Protein AF-B1X2T7-F1 (afdb_monomer_lite)

Structure (mmCIF, N/CA/C/O backbone):
data_AF-B1X2T7-F1
#
_entry.id   AF-B1X2T7-F1
#
loop_
_atom_site.group_PDB
_atom_site.id
_atom_site.type_symbol
_atom_site.label_atom_id
_atom_site.label_alt_id
_atom_site.label_comp_id
_atom_site.label_asym_id
_atom_site.label_entity_id
_atom_site.label_seq_id
_atom_site.pdbx_PDB_ins_code
_atom_site.Cartn_x
_atom_site.Cartn_y
_atom_site.Cartn_z
_atom_site.occupancy
_atom_site.B_iso_or_equiv
_atom_site.auth_seq_id
_atom_site.auth_comp_id
_atom_site.auth_asym_id
_atom_site.auth_atom_id
_atom_site.pdbx_PDB_model_num
ATOM 1 N N . MET A 1 1 ? -20.436 16.678 2.592 1.00 48.88 1 MET A N 1
ATOM 2 C CA . MET A 1 1 ? -20.368 15.432 3.387 1.00 48.88 1 MET A CA 1
ATOM 3 C C . MET A 1 1 ? -19.334 15.651 4.477 1.00 48.88 1 MET A C 1
ATOM 5 O O . MET A 1 1 ? -18.184 15.898 4.129 1.00 48.88 1 MET A O 1
ATOM 9 N N . VAL A 1 2 ? -19.734 15.671 5.752 1.00 52.00 2 VAL A N 1
ATOM 10 C CA . VAL A 1 2 ? -18.787 15.847 6.861 1.00 52.00 2 VAL A CA 1
ATOM 11 C C . VAL A 1 2 ? -18.043 14.525 7.061 1.00 52.00 2 VAL A C 1
ATOM 13 O O . VAL A 1 2 ? -18.593 13.434 6.873 1.00 52.00 2 VAL A O 1
ATOM 16 N N . LEU A 1 3 ? -16.745 14.603 7.349 1.00 58.47 3 LEU A N 1
ATOM 17 C CA . LEU A 1 3 ? -15.940 13.419 7.624 1.00 58.47 3 LEU A CA 1
ATOM 18 C C . LEU A 1 3 ? -16.538 12.709 8.859 1.00 58.47 3 LEU A C 1
ATOM 20 O O . LEU A 1 3 ? -16.751 13.338 9.886 1.00 58.47 3 LEU A O 1
ATOM 24 N N . GLY A 1 4 ? -16.840 11.411 8.756 1.00 64.88 4 GLY A N 1
ATOM 25 C CA . GLY A 1 4 ? -17.398 10.618 9.868 1.00 64.88 4 GLY A CA 1
ATOM 26 C C . GLY A 1 4 ? -18.891 10.275 9.796 1.00 64.88 4 GLY A C 1
ATOM 27 O O . GLY A 1 4 ? -19.326 9.432 10.578 1.00 64.88 4 GLY A O 1
ATOM 28 N N . ASP A 1 5 ? -19.653 10.823 8.843 1.00 81.06 5 ASP A N 1
ATOM 29 C CA . ASP A 1 5 ? -21.108 10.580 8.761 1.00 81.06 5 ASP A CA 1
ATOM 30 C C . ASP A 1 5 ? -21.488 9.205 8.188 1.00 81.06 5 ASP A C 1
ATOM 32 O O . ASP A 1 5 ? -22.524 8.634 8.540 1.00 81.06 5 ASP A O 1
ATOM 36 N N . LEU A 1 6 ? -20.636 8.626 7.343 1.00 86.94 6 LEU A N 1
ATOM 37 C CA . LEU A 1 6 ? -20.896 7.338 6.703 1.00 86.94 6 LEU A CA 1
ATOM 38 C C . LEU A 1 6 ? -20.824 6.187 7.714 1.00 86.94 6 LEU A C 1
ATOM 40 O O . LEU A 1 6 ? -19.939 6.126 8.567 1.00 86.94 6 LEU A O 1
ATOM 44 N N . SER A 1 7 ? -21.731 5.220 7.569 1.00 92.50 7 SER A N 1
ATOM 45 C CA . SER A 1 7 ? -21.559 3.915 8.220 1.00 92.50 7 SER A CA 1
ATOM 46 C C . SER A 1 7 ? -20.252 3.260 7.769 1.00 92.50 7 SER A C 1
ATOM 48 O O . SER A 1 7 ? -19.764 3.524 6.665 1.00 92.50 7 SER A O 1
ATOM 50 N N . LEU A 1 8 ? -19.698 2.359 8.581 1.00 93.44 8 LEU A N 1
ATOM 51 C CA . LEU A 1 8 ? -18.449 1.669 8.233 1.00 93.44 8 LEU A CA 1
ATOM 52 C C . LEU A 1 8 ? -18.596 0.835 6.950 1.00 93.44 8 LEU A C 1
ATOM 54 O O . LEU A 1 8 ? -17.660 0.724 6.160 1.00 93.44 8 LEU A O 1
ATOM 58 N N . MET A 1 9 ? -19.795 0.301 6.701 1.00 93.56 9 MET A N 1
ATOM 59 C CA . MET A 1 9 ? -20.135 -0.374 5.448 1.00 93.56 9 MET A CA 1
ATOM 60 C C . MET A 1 9 ? -20.010 0.568 4.241 1.00 93.56 9 MET A C 1
ATOM 62 O O . MET A 1 9 ? -19.330 0.224 3.275 1.00 93.56 9 MET A O 1
ATOM 66 N N . LEU A 1 10 ? -20.641 1.747 4.296 1.00 92.12 10 LEU A N 1
ATOM 67 C CA . LEU A 1 10 ? -20.600 2.733 3.208 1.00 92.12 10 LEU A CA 1
ATOM 68 C C . LEU A 1 10 ? -19.190 3.298 3.011 1.00 92.12 10 LEU A C 1
ATOM 70 O O . LEU A 1 10 ? -18.749 3.475 1.879 1.00 92.12 10 LEU A O 1
ATOM 74 N N . PHE A 1 11 ? -18.457 3.530 4.104 1.00 92.75 11 PHE A N 1
ATOM 75 C CA . PHE A 1 11 ? -17.055 3.931 4.043 1.00 92.75 11 PHE A CA 1
ATOM 76 C C . PHE A 1 11 ? -16.226 2.927 3.234 1.00 92.75 11 PHE A C 1
ATOM 78 O O . PHE A 1 11 ? -15.538 3.333 2.303 1.00 92.75 11 PHE A O 1
ATOM 85 N N . ASN A 1 12 ? -16.339 1.625 3.521 1.00 90.25 12 ASN A N 1
ATOM 86 C CA . ASN A 1 12 ? -15.609 0.596 2.774 1.00 90.25 12 ASN A CA 1
ATOM 87 C C . ASN A 1 12 ? -16.021 0.554 1.293 1.00 90.25 12 ASN A C 1
ATOM 89 O O . ASN A 1 12 ? -15.156 0.465 0.425 1.00 90.25 12 ASN A O 1
ATOM 93 N N . GLN A 1 13 ? -17.322 0.685 1.000 1.00 90.06 13 GLN A N 1
ATOM 94 C CA . GLN A 1 13 ? -17.838 0.718 -0.376 1.00 90.06 13 GLN A CA 1
ATOM 95 C C . GLN A 1 13 ? -17.303 1.896 -1.197 1.00 90.06 13 GLN A C 1
ATOM 97 O O . GLN A 1 13 ? -17.208 1.789 -2.413 1.00 90.06 13 GLN A O 1
ATOM 102 N N . ILE A 1 14 ? -16.947 3.008 -0.551 1.00 90.00 14 ILE A N 1
ATOM 103 C 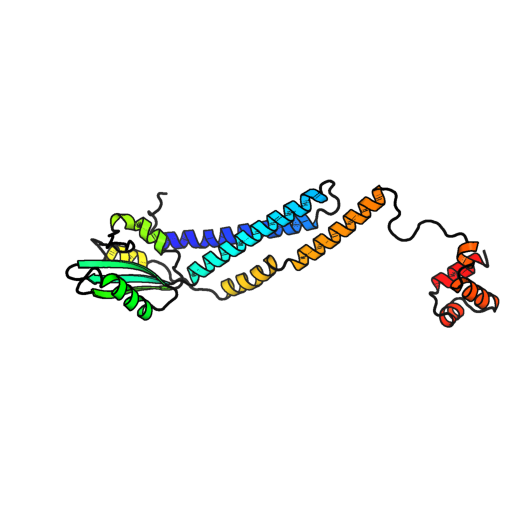CA . ILE A 1 14 ? -16.414 4.199 -1.223 1.00 90.00 14 ILE A CA 1
ATOM 104 C C . ILE A 1 14 ? -14.884 4.183 -1.259 1.00 90.00 14 ILE A C 1
ATOM 106 O O . ILE A 1 14 ? -14.279 4.556 -2.263 1.00 90.00 14 ILE A O 1
ATOM 110 N N . GLN A 1 15 ? -14.238 3.790 -0.162 1.00 88.69 15 GLN A N 1
ATOM 111 C CA . GLN A 1 15 ? -12.795 3.930 -0.007 1.00 88.69 15 GLN A CA 1
ATOM 112 C C . GLN A 1 15 ? -12.020 2.923 -0.862 1.00 88.69 15 GLN A C 1
ATOM 114 O O . GLN A 1 15 ? -11.042 3.311 -1.498 1.00 88.69 15 GLN A O 1
ATOM 119 N N . GLU A 1 16 ? -12.456 1.662 -0.925 1.00 84.12 16 GLU A N 1
ATOM 120 C CA . GLU A 1 16 ? -11.757 0.640 -1.712 1.00 84.12 16 GLU A CA 1
ATOM 121 C C . GLU A 1 16 ? -11.711 0.971 -3.214 1.00 84.12 16 GLU A C 1
ATOM 123 O O . GLU A 1 16 ? -10.603 1.008 -3.760 1.00 84.12 16 GLU A O 1
ATOM 128 N N . PRO A 1 17 ? -12.837 1.292 -3.891 1.00 86.88 17 PRO A N 1
ATOM 129 C CA . PRO A 1 17 ? -12.796 1.665 -5.304 1.00 86.88 17 PRO A CA 1
ATOM 130 C C . PRO A 1 17 ? -11.907 2.875 -5.571 1.00 86.88 17 PRO A C 1
ATOM 132 O O . PRO A 1 17 ? -11.178 2.879 -6.556 1.00 86.88 17 PRO A O 1
ATOM 135 N N . ARG A 1 18 ? -11.899 3.867 -4.671 1.00 88.75 18 ARG A N 1
ATOM 136 C CA . ARG A 1 18 ? -11.043 5.056 -4.800 1.00 88.75 18 ARG A CA 1
ATOM 137 C C . ARG A 1 18 ? -9.557 4.728 -4.710 1.00 88.75 18 ARG A C 1
ATOM 139 O O . ARG A 1 18 ? -8.767 5.318 -5.441 1.00 88.75 18 ARG A O 1
ATOM 146 N N . ILE A 1 19 ? -9.164 3.798 -3.836 1.00 84.69 19 ILE A N 1
ATOM 147 C CA . ILE A 1 19 ? -7.771 3.334 -3.767 1.00 84.69 19 ILE A CA 1
ATOM 148 C C . ILE A 1 19 ? -7.382 2.667 -5.091 1.00 84.69 19 ILE A C 1
ATOM 150 O O . ILE A 1 19 ? -6.344 2.999 -5.662 1.00 84.69 19 ILE A O 1
ATOM 154 N N . ILE A 1 20 ? -8.235 1.777 -5.607 1.00 82.81 20 ILE A N 1
ATOM 155 C CA . ILE A 1 20 ? -7.993 1.058 -6.868 1.00 82.81 20 ILE A CA 1
ATOM 156 C C . ILE A 1 20 ? -7.946 2.026 -8.058 1.00 82.81 20 ILE A C 1
ATOM 158 O O . ILE A 1 20 ? -7.083 1.913 -8.926 1.00 82.81 20 ILE A O 1
ATOM 162 N N . GLU A 1 21 ? -8.855 2.994 -8.110 1.00 87.88 21 GLU A N 1
ATOM 163 C CA . GLU A 1 21 ? -8.894 4.019 -9.151 1.00 87.88 21 GLU A CA 1
ATOM 164 C C . GLU A 1 21 ? -7.634 4.887 -9.126 1.00 87.88 21 GLU A C 1
ATOM 166 O O . GLU A 1 21 ? -7.010 5.103 -10.168 1.00 87.88 21 GLU A O 1
ATOM 171 N N . LYS A 1 22 ? -7.203 5.319 -7.935 1.00 88.00 22 LYS A N 1
ATOM 172 C CA . LYS A 1 22 ? -5.963 6.081 -7.778 1.00 88.00 22 LYS A CA 1
ATOM 173 C C . LYS A 1 22 ? -4.753 5.280 -8.252 1.00 88.00 22 LYS A C 1
ATOM 175 O O . LYS A 1 22 ? -3.902 5.831 -8.945 1.00 88.00 22 LYS A O 1
ATOM 180 N N . PHE A 1 23 ? -4.710 3.990 -7.934 1.00 85.00 23 PHE A N 1
ATOM 181 C CA . PHE A 1 23 ? -3.660 3.085 -8.388 1.00 85.00 23 PHE A CA 1
ATOM 182 C C . PHE A 1 23 ? -3.595 3.004 -9.920 1.00 85.00 23 PHE A C 1
ATOM 184 O O . PHE A 1 23 ? -2.545 3.254 -10.510 1.00 85.00 23 PHE A O 1
ATOM 191 N N . ARG A 1 24 ? -4.742 2.770 -10.572 1.00 85.31 24 ARG A N 1
ATOM 192 C CA . ARG A 1 24 ? -4.862 2.742 -12.042 1.00 85.31 24 ARG A CA 1
ATOM 193 C C . ARG A 1 24 ? -4.494 4.077 -12.688 1.00 85.31 24 ARG A C 1
ATOM 195 O O . ARG A 1 24 ? -3.940 4.103 -13.781 1.00 85.31 24 ARG A O 1
ATOM 202 N N . SER A 1 25 ? -4.811 5.193 -12.034 1.00 90.62 25 SER A N 1
ATOM 203 C CA . SER A 1 25 ? -4.449 6.529 -12.513 1.00 90.62 25 SER A CA 1
ATOM 204 C C . SER A 1 25 ? -2.932 6.742 -12.521 1.00 90.62 25 SER A C 1
ATOM 206 O O . SER A 1 25 ? -2.405 7.259 -13.505 1.00 90.62 25 SER A O 1
ATOM 208 N N . ILE A 1 26 ? -2.227 6.321 -11.464 1.00 89.38 26 ILE A N 1
ATOM 209 C CA . ILE A 1 26 ? -0.760 6.407 -11.405 1.00 89.38 26 ILE A CA 1
ATOM 210 C C . ILE A 1 26 ? -0.142 5.504 -12.475 1.00 89.38 26 ILE A C 1
ATOM 212 O O . ILE A 1 26 ? 0.726 5.947 -13.220 1.00 89.38 26 ILE A O 1
ATOM 216 N N . GLU A 1 27 ? -0.635 4.271 -12.592 1.00 87.44 27 GLU A N 1
ATOM 217 C CA . GLU A 1 27 ? -0.209 3.318 -13.617 1.00 87.44 27 GLU A CA 1
ATOM 218 C C . GLU A 1 27 ? -0.329 3.894 -15.035 1.00 87.44 27 GLU A C 1
ATOM 220 O O . GLU A 1 27 ? 0.661 3.918 -15.766 1.00 87.44 27 GLU A O 1
ATOM 225 N N . ARG A 1 28 ? -1.509 4.400 -15.419 1.00 89.00 28 ARG A N 1
ATOM 226 C CA . ARG A 1 28 ? -1.709 5.018 -16.742 1.00 89.00 28 ARG A CA 1
ATOM 227 C C . ARG A 1 28 ? -0.745 6.173 -16.964 1.00 89.00 28 ARG A C 1
ATOM 229 O O . ARG A 1 28 ? -0.068 6.205 -17.979 1.00 89.00 28 ARG A O 1
ATOM 236 N N . SER A 1 29 ? -0.586 7.044 -15.968 1.00 90.56 29 SER A N 1
ATOM 237 C CA . SER A 1 29 ? 0.346 8.167 -16.064 1.00 90.56 29 SER A CA 1
ATOM 238 C C . SER A 1 29 ? 1.801 7.737 -16.288 1.00 90.56 29 SER A C 1
ATOM 240 O O . SER A 1 29 ? 2.555 8.510 -16.877 1.00 90.56 29 SER A O 1
ATOM 242 N N . ILE A 1 30 ? 2.224 6.566 -15.801 1.00 88.75 30 ILE A N 1
ATOM 243 C CA . ILE A 1 30 ? 3.566 6.028 -16.070 1.00 88.75 30 ILE A CA 1
ATOM 244 C C . ILE A 1 30 ? 3.655 5.558 -17.523 1.00 88.75 30 ILE A C 1
ATOM 246 O O . ILE A 1 30 ? 4.623 5.879 -18.209 1.00 88.75 30 ILE A O 1
ATOM 250 N N . LEU A 1 31 ? 2.652 4.809 -17.986 1.00 85.81 31 LEU A N 1
ATOM 251 C CA . LEU A 1 31 ? 2.611 4.250 -19.339 1.00 85.81 31 LEU A CA 1
ATOM 252 C C . LEU A 1 31 ? 2.548 5.348 -20.399 1.00 85.81 31 LEU A C 1
ATOM 254 O O . LEU A 1 31 ? 3.402 5.374 -21.277 1.00 85.81 31 LEU A O 1
ATOM 258 N N . ASP A 1 32 ? 1.651 6.320 -20.234 1.00 87.19 32 ASP A N 1
ATOM 259 C CA . ASP A 1 32 ? 1.498 7.453 -21.151 1.00 87.19 32 ASP A CA 1
ATOM 260 C C . ASP A 1 32 ? 2.820 8.226 -21.310 1.00 87.19 32 ASP A C 1
ATOM 262 O O . ASP A 1 32 ? 3.173 8.675 -22.400 1.00 87.19 32 ASP A O 1
ATOM 266 N N . LYS A 1 33 ? 3.605 8.351 -20.228 1.00 85.94 33 LYS A N 1
ATOM 267 C CA . LYS A 1 33 ? 4.929 8.991 -20.270 1.00 85.94 33 LYS A CA 1
ATOM 268 C C . LYS A 1 33 ? 5.997 8.121 -20.926 1.00 85.94 33 LYS A C 1
ATOM 270 O O . LYS A 1 33 ? 6.846 8.656 -21.639 1.00 85.94 33 LYS A O 1
ATOM 275 N N . LYS A 1 34 ? 5.979 6.803 -20.698 1.00 83.88 34 LYS A N 1
ATOM 276 C CA . LYS A 1 34 ? 6.871 5.862 -21.397 1.00 83.88 34 LYS A CA 1
ATOM 277 C C . LYS A 1 34 ? 6.611 5.913 -22.909 1.00 83.88 34 LYS A C 1
ATOM 279 O O . LYS A 1 34 ? 7.564 6.034 -23.679 1.00 83.88 34 LYS A O 1
ATOM 284 N N . ASP A 1 35 ? 5.343 5.924 -23.309 1.00 82.38 35 ASP A N 1
ATOM 285 C CA . ASP A 1 35 ? 4.922 6.033 -24.708 1.00 82.38 35 ASP A CA 1
ATOM 286 C C . ASP A 1 35 ? 5.298 7.395 -25.300 1.00 82.38 35 ASP A C 1
ATOM 288 O O . ASP A 1 35 ? 5.862 7.463 -26.393 1.00 82.38 35 ASP A O 1
ATOM 292 N N . PHE A 1 36 ? 5.101 8.484 -24.548 1.00 82.31 36 PHE A N 1
ATOM 293 C CA . PHE A 1 36 ? 5.569 9.811 -24.946 1.00 82.31 36 PHE A CA 1
ATOM 294 C C . PHE A 1 36 ? 7.071 9.805 -25.257 1.00 82.31 36 PHE A C 1
ATOM 296 O O . PHE A 1 36 ? 7.455 10.207 -26.354 1.00 82.31 36 PHE A O 1
ATOM 303 N N . ILE A 1 37 ? 7.922 9.293 -24.358 1.00 79.56 37 ILE A N 1
ATOM 304 C CA . ILE A 1 37 ? 9.376 9.210 -24.585 1.00 79.56 37 ILE A CA 1
ATOM 305 C C . ILE A 1 37 ? 9.696 8.430 -25.864 1.00 79.56 37 ILE A C 1
ATOM 307 O O . ILE A 1 37 ? 10.517 8.888 -26.658 1.00 79.56 37 ILE A O 1
ATOM 311 N N . ALA A 1 38 ? 9.031 7.295 -26.096 1.00 75.56 38 ALA A N 1
ATOM 312 C CA . ALA A 1 38 ? 9.275 6.458 -27.270 1.00 75.56 38 ALA A CA 1
ATOM 313 C C . ALA A 1 38 ? 9.040 7.191 -28.604 1.00 75.56 38 ALA A C 1
ATOM 315 O O . ALA A 1 38 ? 9.676 6.865 -29.607 1.00 75.56 38 ALA A O 1
ATOM 316 N N . THR A 1 39 ? 8.182 8.215 -28.615 1.00 76.69 39 THR A N 1
ATOM 317 C CA . THR A 1 39 ? 7.867 9.003 -29.818 1.00 76.69 39 THR A CA 1
ATOM 318 C C . THR A 1 39 ? 8.797 10.203 -30.060 1.00 76.69 39 THR A C 1
ATOM 320 O O . THR A 1 39 ? 8.816 10.743 -31.166 1.00 76.69 39 THR A O 1
ATOM 323 N N . GLN A 1 40 ? 9.631 10.612 -29.093 1.00 70.50 40 GLN A N 1
ATOM 324 C CA . GLN A 1 40 ? 10.393 11.880 -29.126 1.00 70.50 40 GLN A CA 1
ATOM 325 C C . GLN A 1 40 ? 11.725 11.825 -29.901 1.00 70.50 40 GLN A C 1
ATOM 327 O O . GLN A 1 40 ? 12.734 12.391 -29.488 1.00 70.50 40 GLN A O 1
ATOM 332 N N . SER A 1 41 ? 11.753 11.164 -31.057 1.00 58.06 41 SER A N 1
ATOM 333 C CA . SER A 1 41 ? 13.008 10.841 -31.755 1.00 58.06 41 SER A CA 1
ATOM 334 C C . SER A 1 41 ? 13.700 11.981 -32.522 1.00 58.06 41 SER A C 1
ATOM 336 O O . SER A 1 41 ? 14.755 11.733 -33.093 1.00 58.06 41 SER A O 1
ATOM 338 N N . THR A 1 42 ? 13.137 13.195 -32.545 1.00 58.16 42 THR A N 1
ATOM 339 C CA . THR A 1 42 ? 13.591 14.309 -33.413 1.00 58.16 42 THR A CA 1
ATOM 340 C C . THR A 1 42 ? 13.382 15.707 -32.807 1.00 58.16 42 THR A C 1
ATOM 342 O O . THR A 1 42 ? 13.397 16.709 -33.519 1.00 58.16 42 THR A O 1
ATOM 345 N N . ASN A 1 43 ? 13.137 15.814 -31.499 1.00 65.19 43 ASN A N 1
ATOM 346 C CA . ASN A 1 43 ? 12.783 17.096 -30.887 1.00 65.19 43 ASN A CA 1
ATOM 347 C C . ASN A 1 43 ? 14.026 17.959 -30.597 1.00 65.19 43 ASN A C 1
ATOM 349 O O . ASN A 1 43 ? 14.996 17.482 -30.015 1.00 65.19 43 ASN A O 1
ATOM 353 N N . GLN A 1 44 ? 13.984 19.249 -30.933 1.00 65.19 44 GLN A N 1
ATOM 354 C CA . GLN A 1 44 ? 15.047 20.218 -30.634 1.00 65.19 44 GLN A CA 1
ATOM 355 C C . GLN A 1 44 ? 15.317 20.359 -29.121 1.00 65.19 44 GLN A C 1
ATOM 357 O O . GLN A 1 44 ? 16.416 20.727 -28.717 1.00 65.19 44 GLN A O 1
ATOM 362 N N . PHE A 1 45 ? 14.347 19.992 -28.276 1.00 68.38 45 PHE A N 1
ATOM 363 C CA . PHE A 1 45 ? 14.477 19.977 -26.816 1.00 68.38 45 PHE A CA 1
ATOM 364 C C . PHE A 1 45 ? 14.917 18.619 -26.240 1.00 68.38 45 PHE A C 1
ATOM 366 O O . PHE A 1 45 ? 14.814 18.418 -25.032 1.00 68.38 45 PHE A O 1
ATOM 373 N N . PHE A 1 46 ? 15.393 17.678 -27.065 1.00 73.88 46 PHE A N 1
ATOM 374 C CA . PHE A 1 46 ? 15.722 16.302 -26.659 1.00 73.88 46 PHE A CA 1
ATOM 375 C C . PHE A 1 46 ? 16.607 16.221 -25.404 1.00 73.88 46 PHE A C 1
ATOM 377 O O . PHE A 1 46 ? 16.283 15.492 -24.463 1.00 73.88 46 PHE A O 1
ATOM 384 N N . GLU A 1 47 ? 17.680 17.019 -25.355 1.00 74.94 47 GLU A N 1
ATOM 385 C CA . GLU A 1 47 ? 18.654 17.020 -24.254 1.00 74.94 47 GLU A CA 1
ATOM 386 C C . GLU A 1 47 ? 18.045 17.463 -22.905 1.00 74.94 47 GLU A C 1
ATOM 388 O O . GLU A 1 47 ? 18.534 17.056 -21.855 1.00 74.94 47 GLU A O 1
ATOM 393 N N . GLN A 1 48 ? 16.946 18.227 -22.911 1.00 78.56 48 GLN A N 1
ATOM 394 C CA . GLN A 1 48 ? 16.250 18.690 -21.699 1.00 78.56 48 GLN A CA 1
ATOM 395 C C . GLN A 1 48 ? 14.983 17.873 -21.401 1.00 78.56 48 GLN A C 1
ATOM 397 O O . GLN A 1 48 ? 14.672 17.582 -20.245 1.00 78.56 48 GLN A O 1
ATOM 402 N N . ALA A 1 49 ? 14.251 17.475 -22.443 1.00 79.12 49 ALA A N 1
ATOM 403 C CA . ALA A 1 49 ? 12.972 16.788 -22.331 1.00 79.12 49 ALA A CA 1
ATOM 404 C C . ALA A 1 49 ? 13.126 15.346 -21.828 1.00 79.12 49 ALA A C 1
ATOM 406 O O . ALA A 1 49 ? 12.329 14.902 -21.002 1.00 79.12 49 ALA A O 1
ATOM 407 N N . ILE A 1 50 ? 14.157 14.623 -22.280 1.00 81.12 50 ILE A N 1
ATOM 408 C CA . ILE A 1 50 ? 14.355 13.213 -21.921 1.00 81.12 50 ILE A CA 1
ATOM 409 C C . ILE A 1 50 ? 14.765 13.033 -20.449 1.00 81.12 50 ILE A C 1
ATOM 411 O O . ILE A 1 50 ? 14.120 12.230 -19.767 1.00 81.12 50 ILE A O 1
ATOM 415 N N . PRO A 1 51 ? 15.759 13.767 -19.899 1.00 83.88 51 PRO A N 1
ATOM 416 C CA . PRO A 1 51 ? 16.091 13.664 -18.477 1.00 83.88 51 PRO A CA 1
ATOM 417 C C . PRO A 1 51 ? 14.917 14.038 -17.570 1.00 83.88 51 PRO A C 1
ATOM 419 O O . PRO A 1 51 ? 14.634 13.319 -16.613 1.00 83.88 51 PRO A O 1
ATOM 422 N N . LYS A 1 52 ? 14.186 15.107 -17.914 1.00 85.81 52 LYS A N 1
ATOM 423 C CA . LYS A 1 52 ? 12.997 15.536 -17.172 1.00 85.81 52 LYS A CA 1
ATOM 424 C C . LYS A 1 52 ? 11.906 14.463 -17.186 1.00 85.81 52 LYS A C 1
ATOM 426 O O . LYS A 1 52 ? 11.416 14.077 -16.130 1.00 85.81 52 LYS A O 1
ATOM 431 N N . ALA A 1 53 ? 11.567 13.926 -18.357 1.00 83.94 53 ALA A N 1
ATOM 432 C CA . ALA A 1 53 ? 10.565 12.870 -18.470 1.00 83.94 53 ALA A CA 1
ATOM 433 C C . ALA A 1 53 ? 10.982 11.597 -17.709 1.00 83.94 53 ALA A C 1
ATOM 435 O O . ALA A 1 53 ? 10.150 10.964 -17.061 1.00 83.94 53 ALA A O 1
ATOM 436 N N . LYS A 1 54 ? 12.276 11.247 -17.723 1.00 83.44 54 LYS A N 1
ATOM 437 C CA . LYS A 1 54 ? 12.821 10.128 -16.939 1.00 83.44 54 LYS A CA 1
ATOM 438 C C . LYS A 1 54 ? 12.658 10.353 -15.436 1.00 83.44 54 LYS A C 1
ATOM 440 O O . LYS A 1 54 ? 12.193 9.444 -14.749 1.00 83.44 54 LYS A O 1
ATOM 445 N N . GLN A 1 55 ? 13.014 11.535 -14.936 1.00 88.69 55 GLN A N 1
ATOM 446 C CA . GLN A 1 55 ? 12.831 11.886 -13.527 1.00 88.69 55 GLN A CA 1
ATOM 447 C C . GLN A 1 55 ? 11.354 11.783 -13.130 1.00 88.69 55 GLN A C 1
ATOM 449 O O . GLN A 1 55 ? 11.014 11.113 -12.159 1.00 88.69 55 GLN A O 1
ATOM 454 N N . GLU A 1 56 ? 10.460 12.362 -13.928 1.00 89.62 56 GLU A N 1
ATOM 455 C CA . GLU A 1 56 ? 9.027 12.318 -13.654 1.00 89.62 56 GLU A CA 1
ATOM 456 C C . GLU A 1 56 ? 8.468 10.881 -13.655 1.00 89.62 56 GLU A C 1
ATOM 458 O O . GLU A 1 56 ? 7.578 10.562 -12.867 1.00 89.62 56 GLU A O 1
ATOM 463 N N . ILE A 1 57 ? 8.971 9.996 -14.524 1.00 87.88 57 ILE A N 1
ATOM 464 C CA . ILE A 1 57 ? 8.616 8.567 -14.504 1.00 87.88 57 ILE A CA 1
ATOM 465 C C . ILE A 1 57 ? 9.097 7.911 -13.206 1.00 87.88 57 ILE A C 1
ATOM 467 O O . ILE A 1 57 ? 8.342 7.152 -12.602 1.00 87.88 57 ILE A O 1
ATOM 471 N N . GLN A 1 58 ? 10.319 8.202 -12.751 1.00 88.12 58 GLN A N 1
ATOM 472 C CA . GLN A 1 58 ? 10.857 7.653 -11.500 1.00 88.12 58 GLN A CA 1
ATOM 473 C C . GLN A 1 58 ? 10.047 8.101 -10.277 1.00 88.12 58 GLN A C 1
ATOM 475 O O . GLN A 1 58 ? 9.715 7.276 -9.423 1.00 88.12 58 GLN A O 1
ATOM 480 N N . GLU A 1 59 ? 9.665 9.376 -10.217 1.00 90.88 59 GLU A N 1
ATOM 481 C CA . GLU A 1 59 ? 8.780 9.909 -9.175 1.00 90.88 59 GLU A CA 1
ATOM 482 C C . GLU A 1 59 ? 7.431 9.176 -9.173 1.00 90.88 59 GLU A C 1
ATOM 484 O O . GLU A 1 59 ? 6.968 8.718 -8.130 1.00 90.88 59 GLU A O 1
ATOM 489 N N . LYS A 1 60 ? 6.829 8.959 -10.350 1.00 90.31 60 LYS A N 1
ATOM 490 C CA . LYS A 1 60 ? 5.561 8.219 -10.464 1.00 90.31 60 LYS A CA 1
ATOM 491 C C . LYS A 1 60 ? 5.683 6.743 -10.096 1.00 90.31 60 LYS A C 1
ATOM 493 O O . LYS A 1 60 ? 4.764 6.200 -9.487 1.00 90.31 60 LYS A O 1
ATOM 498 N N . ILE A 1 61 ? 6.797 6.095 -10.430 1.00 88.31 61 ILE A N 1
ATOM 499 C CA . ILE A 1 61 ? 7.086 4.725 -9.984 1.00 88.31 61 ILE A CA 1
ATOM 500 C C . ILE A 1 61 ? 7.199 4.680 -8.456 1.00 88.31 61 ILE A C 1
ATOM 502 O O . ILE A 1 61 ? 6.664 3.766 -7.831 1.00 88.31 61 ILE A O 1
ATOM 506 N N . THR A 1 62 ? 7.828 5.685 -7.849 1.00 89.50 62 THR A N 1
ATOM 507 C CA . THR A 1 62 ? 7.947 5.789 -6.389 1.00 89.50 62 THR A CA 1
ATOM 508 C C . THR A 1 62 ? 6.572 5.958 -5.746 1.00 89.50 62 THR A C 1
ATOM 510 O O . THR A 1 62 ? 6.223 5.204 -4.838 1.00 89.50 62 THR A O 1
ATOM 513 N N . ASP A 1 63 ? 5.744 6.870 -6.269 1.00 90.06 63 ASP A N 1
ATOM 514 C CA . ASP A 1 63 ? 4.348 7.038 -5.846 1.00 90.06 63 ASP A CA 1
ATOM 515 C C . ASP A 1 63 ? 3.584 5.706 -5.934 1.00 90.06 63 ASP A C 1
ATOM 517 O O . ASP A 1 63 ? 2.904 5.307 -4.987 1.00 90.06 63 ASP A O 1
ATOM 521 N N . TYR A 1 64 ? 3.719 4.992 -7.055 1.00 88.31 64 TYR A N 1
ATOM 522 C CA . TYR A 1 64 ? 3.081 3.696 -7.279 1.00 88.31 64 TYR A CA 1
ATOM 523 C C . TYR A 1 64 ? 3.492 2.665 -6.220 1.00 88.31 64 TYR A C 1
ATOM 525 O O . TYR A 1 64 ? 2.630 2.017 -5.623 1.00 88.31 64 TYR A O 1
ATOM 533 N N . GLN A 1 65 ? 4.792 2.546 -5.938 1.00 87.06 65 GLN A N 1
ATOM 534 C CA . GLN A 1 65 ? 5.322 1.627 -4.928 1.00 87.06 65 GLN A CA 1
ATOM 535 C C . GLN A 1 65 ? 4.821 1.973 -3.524 1.00 87.06 65 GLN A C 1
ATOM 537 O O . GLN A 1 65 ? 4.375 1.086 -2.795 1.00 87.06 65 GLN A O 1
ATOM 542 N N . LEU A 1 66 ? 4.836 3.255 -3.151 1.00 89.31 66 LEU A N 1
ATOM 543 C CA . LEU A 1 66 ? 4.334 3.711 -1.854 1.00 89.31 66 LEU A CA 1
ATOM 544 C C . LEU A 1 66 ? 2.844 3.390 -1.687 1.00 89.31 66 LEU A C 1
ATOM 546 O O . LEU A 1 66 ? 2.438 2.859 -0.650 1.00 89.31 66 LEU A O 1
ATOM 550 N N . TYR A 1 67 ? 2.032 3.648 -2.716 1.00 88.31 67 TYR A N 1
ATOM 551 C CA . TYR A 1 67 ? 0.609 3.301 -2.707 1.00 88.31 67 TYR A CA 1
ATOM 552 C C . TYR A 1 67 ? 0.386 1.790 -2.606 1.00 88.31 67 TYR A C 1
ATOM 554 O O . TYR A 1 67 ? -0.463 1.353 -1.825 1.00 88.31 67 TYR A O 1
ATOM 562 N N . LEU A 1 68 ? 1.158 0.991 -3.347 1.00 85.06 68 LEU A N 1
ATOM 563 C CA . LEU A 1 68 ? 1.073 -0.467 -3.306 1.00 85.06 68 LEU A CA 1
ATOM 564 C C . LEU A 1 68 ? 1.402 -1.012 -1.916 1.00 85.06 68 LEU A C 1
ATOM 566 O O . LEU A 1 68 ? 0.654 -1.826 -1.378 1.00 85.06 68 LEU A O 1
ATOM 570 N N . LEU A 1 69 ? 2.494 -0.539 -1.311 1.00 86.38 69 LEU A N 1
ATOM 571 C CA . LEU A 1 69 ? 2.908 -0.931 0.036 1.00 86.38 69 LEU A CA 1
ATOM 572 C C . LEU A 1 69 ? 1.862 -0.539 1.077 1.00 86.38 69 LEU A C 1
ATOM 574 O O . LEU A 1 69 ? 1.524 -1.341 1.948 1.00 86.38 69 LEU A O 1
ATOM 578 N N . GLN A 1 70 ? 1.299 0.665 0.969 1.00 87.44 70 GLN A N 1
ATOM 579 C CA . GLN A 1 70 ? 0.246 1.113 1.871 1.00 87.44 70 GLN A CA 1
ATOM 580 C C . GLN A 1 70 ? -1.026 0.266 1.725 1.00 87.44 70 GLN A C 1
ATOM 582 O O . GLN A 1 70 ? -1.661 -0.068 2.728 1.00 87.44 70 GLN A O 1
ATOM 587 N N . TYR A 1 71 ? -1.393 -0.122 0.501 1.00 86.69 71 TYR A N 1
ATOM 588 C CA . TYR A 1 71 ? -2.541 -0.993 0.267 1.00 86.69 71 TYR A CA 1
ATOM 589 C C . TYR A 1 71 ? -2.294 -2.416 0.778 1.00 86.69 71 TYR A C 1
ATOM 591 O O . TYR A 1 71 ? -3.117 -2.945 1.525 1.00 86.69 71 TYR A O 1
ATOM 599 N N . ARG A 1 72 ? -1.121 -2.997 0.495 1.00 86.88 72 ARG A N 1
ATOM 600 C CA . ARG A 1 72 ? -0.686 -4.283 1.063 1.00 86.88 72 ARG A CA 1
ATOM 601 C C . ARG A 1 72 ? -0.729 -4.256 2.586 1.00 86.88 72 ARG A C 1
ATOM 603 O O . ARG A 1 72 ? -1.247 -5.185 3.188 1.00 86.88 72 ARG A O 1
ATOM 610 N N . ARG A 1 73 ? -0.280 -3.164 3.213 1.00 89.50 73 ARG A N 1
ATOM 611 C CA . ARG A 1 73 ? -0.366 -2.975 4.666 1.00 89.50 73 ARG A CA 1
ATOM 612 C C . ARG A 1 73 ? -1.810 -2.953 5.166 1.00 89.50 73 ARG A C 1
ATOM 614 O O . ARG A 1 73 ? -2.085 -3.502 6.227 1.00 89.50 73 ARG A O 1
ATOM 621 N N . ILE A 1 74 ? -2.736 -2.311 4.455 1.00 89.81 74 ILE A N 1
ATOM 622 C CA . ILE A 1 74 ? -4.163 -2.335 4.817 1.00 89.81 74 ILE A CA 1
ATOM 623 C C . ILE A 1 74 ? -4.688 -3.771 4.800 1.00 89.81 74 ILE A C 1
ATOM 625 O O . ILE A 1 74 ? -5.359 -4.182 5.748 1.00 89.81 74 ILE A O 1
ATOM 629 N N . LEU A 1 75 ? -4.366 -4.518 3.742 1.00 89.44 75 LEU A N 1
ATOM 630 C CA . LEU A 1 75 ? -4.831 -5.887 3.556 1.00 89.44 75 LEU A CA 1
ATOM 631 C C . LEU A 1 75 ? -4.150 -6.862 4.520 1.00 89.44 75 LEU A C 1
ATOM 633 O O . LEU A 1 75 ? -4.811 -7.739 5.050 1.00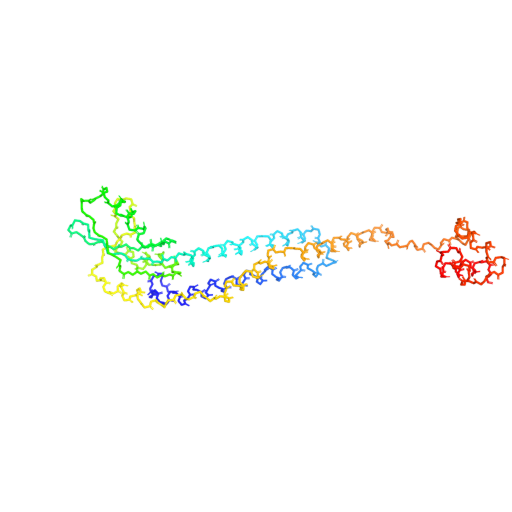 89.44 75 LEU A O 1
ATOM 637 N N . SER A 1 76 ? -2.873 -6.690 4.849 1.00 90.94 76 SER A N 1
ATOM 638 C CA . SER A 1 76 ? -2.172 -7.565 5.797 1.00 90.94 76 SER A CA 1
ATOM 639 C C . SER A 1 76 ? -2.638 -7.385 7.247 1.00 90.94 76 SER A C 1
ATOM 641 O O . SER A 1 76 ? -2.268 -8.169 8.115 1.00 90.94 76 SER A O 1
ATOM 643 N N . ASN A 1 77 ? -3.394 -6.323 7.537 1.00 94.06 77 ASN A N 1
ATOM 644 C CA . ASN A 1 77 ? -3.876 -6.009 8.873 1.00 94.06 77 ASN A CA 1
ATOM 645 C C . ASN A 1 77 ? -5.348 -6.396 9.052 1.00 94.06 77 ASN A C 1
ATOM 647 O O . ASN A 1 77 ? -6.231 -6.006 8.284 1.00 94.06 77 ASN A O 1
ATOM 651 N N . SER A 1 78 ? -5.617 -7.074 10.159 1.00 95.06 78 SER A N 1
ATOM 652 C CA . SER A 1 78 ? -6.955 -7.391 10.640 1.00 95.06 78 SER A CA 1
ATOM 653 C C . SER A 1 78 ? -7.393 -6.368 11.679 1.00 95.06 78 SER A C 1
ATOM 655 O O . SER A 1 78 ? -6.628 -6.005 12.574 1.00 95.06 78 SER A O 1
ATOM 657 N N . LEU A 1 79 ? -8.634 -5.898 11.571 1.00 96.81 79 LEU A N 1
ATOM 658 C CA . LEU A 1 79 ? -9.260 -5.052 12.583 1.00 96.81 79 LEU A CA 1
ATOM 659 C C . LEU A 1 79 ? -9.772 -5.938 13.719 1.00 96.81 79 LEU A C 1
ATOM 661 O O . LEU A 1 79 ? -10.414 -6.953 13.464 1.00 96.81 79 LEU A O 1
ATOM 665 N N . TYR A 1 80 ? -9.565 -5.533 14.964 1.00 97.25 80 TYR A N 1
ATOM 666 C CA . TYR A 1 80 ? -10.168 -6.178 16.124 1.00 97.25 80 TYR A CA 1
ATOM 667 C C . TYR A 1 80 ? -10.918 -5.165 16.976 1.00 97.25 80 TYR A C 1
ATOM 669 O O . TYR A 1 80 ? -10.548 -3.990 17.051 1.00 97.25 80 TYR A O 1
ATOM 677 N N . PHE A 1 81 ? -11.946 -5.653 17.662 1.00 97.62 81 PHE A N 1
ATOM 678 C CA . PHE A 1 81 ? -12.704 -4.887 18.637 1.00 97.62 81 PHE A CA 1
ATOM 679 C C . PHE A 1 81 ? -12.850 -5.689 19.928 1.00 97.62 81 PHE A C 1
ATOM 681 O O . PHE A 1 81 ? -13.248 -6.856 19.901 1.00 97.62 81 PHE A O 1
ATOM 688 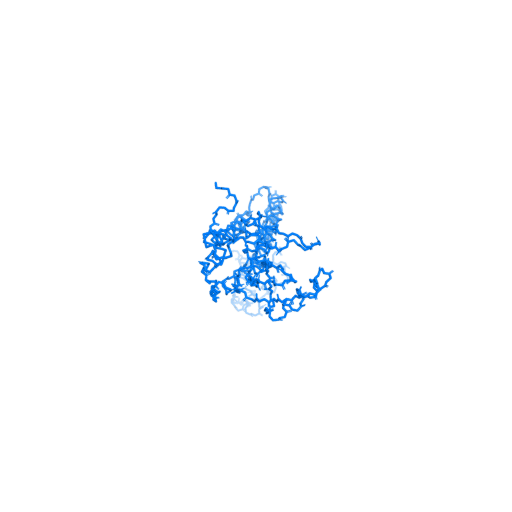N N . LEU A 1 82 ? -12.495 -5.066 21.049 1.00 97.88 82 LEU A N 1
ATOM 689 C CA . LEU A 1 82 ? -12.429 -5.697 22.365 1.00 97.88 82 LEU A CA 1
ATOM 690 C C . LEU A 1 82 ? -13.349 -4.991 23.350 1.00 97.88 82 LEU A C 1
ATOM 692 O O . LEU A 1 82 ? -13.451 -3.764 23.328 1.00 97.88 82 LEU A O 1
ATOM 696 N N . GLU A 1 83 ? -13.922 -5.776 24.251 1.00 98.06 83 GLU A N 1
ATOM 697 C CA . GLU A 1 83 ? -14.452 -5.330 25.535 1.00 98.06 83 GLU A CA 1
ATOM 698 C C . GLU A 1 83 ? -13.371 -5.540 26.592 1.00 98.06 83 GLU A C 1
ATOM 700 O O . GLU A 1 83 ? -12.695 -6.572 26.611 1.00 98.06 83 GLU A O 1
ATOM 705 N N . ILE A 1 84 ? -13.192 -4.552 27.454 1.00 97.88 84 ILE A N 1
ATOM 706 C CA . ILE A 1 84 ? -12.183 -4.538 28.501 1.00 97.88 84 ILE A CA 1
ATOM 707 C C . ILE A 1 84 ? -12.902 -4.164 29.786 1.00 97.88 84 ILE A C 1
ATOM 709 O O . ILE A 1 84 ? -13.356 -3.034 29.932 1.00 97.88 84 ILE A O 1
ATOM 713 N N . LYS A 1 85 ? -13.008 -5.120 30.701 1.00 97.44 85 LYS A N 1
ATOM 714 C CA . LYS A 1 85 ? -13.475 -4.878 32.063 1.00 97.44 85 LYS A CA 1
ATOM 715 C C . LYS A 1 85 ? -12.244 -4.625 32.912 1.00 97.44 85 LYS A C 1
ATOM 717 O O . LYS A 1 85 ? -11.412 -5.526 33.038 1.00 97.44 85 LYS A O 1
ATOM 722 N N . ALA A 1 86 ? -12.095 -3.402 33.391 1.00 95.38 86 ALA A N 1
ATOM 723 C CA . ALA A 1 86 ? -10.972 -3.001 34.215 1.00 95.38 86 ALA A CA 1
ATOM 724 C C . ALA A 1 86 ? -11.518 -2.406 35.509 1.00 95.38 86 ALA A C 1
ATOM 726 O O . ALA A 1 86 ? -12.212 -1.390 35.468 1.00 95.38 86 ALA A O 1
ATOM 727 N N . ASP A 1 87 ? -11.249 -3.083 36.622 1.00 93.25 87 ASP A N 1
ATOM 728 C CA . ASP A 1 87 ? -11.877 -2.819 37.917 1.00 93.25 87 ASP A CA 1
ATOM 729 C C . ASP A 1 87 ? -13.416 -2.800 37.790 1.00 93.25 87 ASP A C 1
ATOM 731 O O . ASP A 1 87 ? -13.999 -3.785 37.329 1.00 93.25 87 ASP A O 1
ATOM 735 N N . GLU A 1 88 ? -14.086 -1.701 38.144 1.00 92.31 88 GLU A N 1
ATOM 736 C CA . GLU A 1 88 ? -15.552 -1.563 38.040 1.00 92.31 88 GLU A CA 1
ATOM 737 C C . GLU A 1 88 ? -16.023 -0.955 36.705 1.00 92.31 88 GLU A C 1
ATOM 739 O O . GLU A 1 88 ? -17.213 -0.730 36.484 1.00 92.31 88 GLU A O 1
ATOM 744 N N . GLU A 1 89 ? -15.096 -0.698 35.783 1.00 95.38 89 GLU A N 1
ATOM 745 C CA . GLU A 1 89 ? -15.340 0.069 34.567 1.00 95.38 89 GLU A CA 1
ATOM 746 C C . GLU A 1 89 ? -15.257 -0.791 33.301 1.00 95.38 89 GLU A C 1
ATOM 748 O O . GLU A 1 89 ? -14.490 -1.754 33.196 1.00 95.38 89 GLU A O 1
ATOM 753 N N . ILE A 1 90 ? -16.044 -0.412 32.288 1.00 96.81 90 ILE A N 1
ATOM 754 C CA . ILE A 1 90 ? -16.064 -1.084 30.985 1.00 96.81 90 ILE A CA 1
ATOM 755 C C . ILE A 1 90 ? -15.543 -0.135 29.911 1.00 96.81 90 ILE A C 1
ATOM 757 O O . ILE A 1 90 ? -16.139 0.895 29.592 1.00 96.81 90 ILE A O 1
ATOM 761 N N . TYR A 1 91 ? -14.453 -0.549 29.281 1.00 97.69 91 TYR A N 1
ATOM 762 C CA . TYR A 1 91 ? -13.839 0.118 28.147 1.00 97.69 91 TYR A CA 1
ATOM 763 C C . TYR A 1 91 ? -13.945 -0.745 26.900 1.00 97.69 91 TYR A C 1
ATOM 765 O O . TYR A 1 91 ? -14.040 -1.969 26.947 1.00 97.69 91 TYR A O 1
ATOM 773 N N . HIS A 1 92 ? -13.855 -0.094 25.751 1.00 98.25 92 HIS A N 1
ATOM 774 C CA . HIS A 1 92 ? -13.774 -0.763 24.465 1.00 98.25 92 HIS A CA 1
ATOM 775 C C . HIS A 1 92 ? -12.529 -0.315 23.726 1.00 98.25 92 HIS A C 1
ATOM 777 O O . HIS A 1 92 ? -12.161 0.858 23.771 1.00 98.25 92 HIS A O 1
ATOM 783 N N . LYS A 1 93 ? -11.884 -1.238 23.017 1.00 97.19 93 LYS A N 1
ATOM 784 C CA . LYS A 1 93 ? -10.681 -0.941 22.237 1.00 97.19 93 LYS A CA 1
ATOM 785 C C . LYS A 1 93 ? -10.865 -1.386 20.801 1.00 97.19 93 LYS A C 1
ATOM 787 O O . LYS A 1 93 ? -11.180 -2.544 20.543 1.00 97.19 93 LYS A O 1
ATOM 792 N N . ILE A 1 94 ? -10.601 -0.465 19.882 1.00 96.38 94 ILE A N 1
ATOM 793 C CA . ILE A 1 94 ? -10.431 -0.761 18.461 1.00 96.38 94 ILE A CA 1
ATOM 794 C C . ILE A 1 94 ? -8.936 -0.750 18.137 1.00 96.38 94 ILE A C 1
ATOM 796 O O . ILE A 1 94 ? -8.182 0.085 18.649 1.00 96.38 94 ILE A O 1
ATOM 800 N N . GLY A 1 95 ? -8.497 -1.667 17.287 1.00 95.56 95 GLY A N 1
ATOM 801 C CA . GLY A 1 95 ? -7.133 -1.653 16.787 1.00 95.56 95 GLY A CA 1
ATOM 802 C C . GLY A 1 95 ? -6.945 -2.549 15.580 1.00 95.56 95 GLY A C 1
ATOM 803 O O . GLY A 1 95 ? -7.853 -3.273 15.179 1.00 95.56 95 GLY A O 1
ATOM 804 N N . VAL A 1 96 ? -5.747 -2.486 15.009 1.00 96.00 96 VAL A N 1
ATOM 805 C CA . VAL A 1 96 ? -5.320 -3.362 13.916 1.00 96.00 96 VAL A CA 1
ATOM 806 C C . VAL A 1 96 ? -4.130 -4.207 14.341 1.00 96.00 96 VAL A C 1
ATOM 808 O O . VAL A 1 96 ? -3.360 -3.813 15.223 1.00 96.00 96 VAL A O 1
ATOM 811 N N . THR A 1 97 ? -4.009 -5.387 13.748 1.00 95.56 97 THR A N 1
ATOM 812 C CA . THR A 1 97 ? -2.936 -6.343 14.022 1.00 95.56 97 THR A CA 1
ATOM 813 C C . THR A 1 97 ? -2.660 -7.189 12.784 1.00 95.56 97 THR A C 1
ATOM 815 O O . THR A 1 97 ? -3.585 -7.533 12.053 1.00 95.56 97 THR A O 1
ATOM 818 N N . THR A 1 98 ? -1.399 -7.552 12.569 1.00 94.19 98 THR A N 1
ATOM 819 C CA . THR A 1 98 ? -1.000 -8.620 11.635 1.00 94.19 98 THR A CA 1
ATOM 820 C C . THR A 1 98 ? -0.939 -9.991 12.315 1.00 94.19 98 THR A C 1
ATOM 822 O O . THR A 1 98 ? -0.785 -11.002 11.646 1.00 94.19 98 THR A O 1
ATOM 825 N N 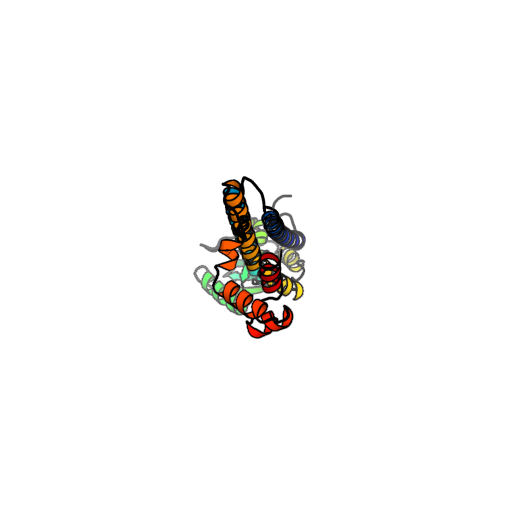. ARG A 1 99 ? -1.020 -10.016 13.649 1.00 91.69 99 ARG A N 1
ATOM 826 C CA . ARG A 1 99 ? -0.930 -11.207 14.505 1.00 91.69 99 ARG A CA 1
ATOM 827 C C . ARG A 1 99 ? -2.305 -11.643 14.979 1.00 91.69 99 ARG A C 1
ATOM 829 O O . ARG A 1 99 ? -3.205 -10.804 15.068 1.00 91.69 99 ARG A O 1
ATOM 836 N N . ASP A 1 100 ? -2.419 -12.893 15.402 1.00 89.69 100 ASP A N 1
ATOM 837 C CA . ASP A 1 100 ? -3.649 -13.417 15.986 1.00 89.69 100 ASP A CA 1
ATOM 838 C C . ASP A 1 100 ? -4.050 -12.693 17.272 1.00 89.69 100 ASP A C 1
ATOM 840 O O . ASP A 1 100 ? -3.226 -12.161 18.028 1.00 89.69 100 ASP A O 1
ATOM 844 N N . LEU A 1 101 ? -5.359 -12.676 17.530 1.00 91.94 101 LEU A N 1
ATOM 845 C CA . LEU A 1 101 ? -5.924 -11.963 18.670 1.00 91.94 101 LEU A CA 1
ATOM 846 C C . LEU A 1 101 ? -5.404 -12.516 20.005 1.00 91.94 101 LEU A C 1
ATOM 848 O O . LEU A 1 101 ? -5.156 -11.743 20.932 1.00 91.94 101 LEU A O 1
ATOM 852 N N . GLU A 1 102 ? -5.172 -13.826 20.075 1.00 91.50 102 GLU A N 1
ATOM 853 C CA . GLU A 1 102 ? -4.629 -14.518 21.248 1.00 91.50 102 GLU A CA 1
ATOM 854 C C . GLU A 1 102 ? -3.233 -14.020 21.631 1.00 91.50 102 GLU A C 1
ATOM 856 O O . GLU A 1 102 ? -2.934 -13.884 22.813 1.00 91.50 102 GLU A O 1
ATOM 861 N N . GLN A 1 103 ? -2.405 -13.650 20.651 1.00 92.50 103 GLN A N 1
ATOM 862 C CA . GLN A 1 103 ? -1.082 -13.072 20.899 1.00 92.50 103 GLN A CA 1
ATOM 863 C C . GLN A 1 103 ? -1.170 -11.590 21.279 1.00 92.50 103 GLN A C 1
ATOM 865 O O . GLN A 1 103 ? -0.351 -11.074 22.043 1.00 92.50 103 GLN A O 1
ATOM 870 N N . ARG A 1 104 ? -2.175 -10.876 20.758 1.00 94.19 104 ARG A N 1
ATOM 871 C CA . ARG A 1 104 ? -2.332 -9.435 20.982 1.00 94.19 104 ARG A CA 1
ATOM 872 C C . ARG A 1 104 ? -2.953 -9.100 22.341 1.00 94.19 104 ARG A C 1
ATOM 874 O O . ARG A 1 104 ? -2.617 -8.067 22.918 1.00 94.19 104 ARG A O 1
ATOM 881 N N . ILE A 1 105 ? -3.845 -9.942 22.861 1.00 95.19 105 ILE A N 1
ATOM 882 C CA . ILE A 1 105 ? -4.526 -9.721 24.148 1.00 95.19 105 ILE A CA 1
ATOM 883 C C . ILE A 1 105 ? -3.542 -9.613 25.336 1.00 95.19 105 ILE A C 1
ATOM 885 O O . ILE A 1 105 ? -3.677 -8.654 26.100 1.00 95.19 105 ILE A O 1
ATOM 889 N N . PRO A 1 106 ? -2.543 -10.504 25.510 1.00 94.88 106 PRO A N 1
ATOM 890 C CA . PRO A 1 106 ? -1.566 -10.411 26.598 1.00 94.88 106 PRO A CA 1
ATOM 891 C C . PRO A 1 106 ? -0.763 -9.107 26.604 1.00 94.88 106 PRO A C 1
ATOM 893 O O . PRO A 1 106 ? -0.478 -8.563 27.665 1.00 94.88 106 PRO A O 1
ATOM 896 N N . GLU A 1 107 ? -0.419 -8.568 25.432 1.00 94.19 107 GLU A N 1
ATOM 897 C CA . GLU A 1 107 ? 0.244 -7.260 25.326 1.00 94.19 107 GLU A CA 1
ATOM 898 C C . GLU A 1 107 ? -0.646 -6.138 25.842 1.00 94.19 107 GLU A C 1
ATOM 900 O O . GLU A 1 107 ? -0.216 -5.339 26.663 1.00 94.19 107 GLU A O 1
ATOM 905 N N . ILE A 1 108 ? -1.913 -6.128 25.425 1.00 94.69 108 ILE A N 1
ATOM 906 C CA . ILE A 1 108 ? -2.871 -5.115 25.874 1.00 94.69 108 ILE A CA 1
ATOM 907 C C . ILE A 1 108 ? -3.105 -5.227 27.386 1.00 94.69 108 ILE A C 1
ATOM 909 O O . ILE A 1 108 ? -3.233 -4.202 28.050 1.00 94.69 108 ILE A O 1
ATOM 913 N N . LYS A 1 109 ? -3.142 -6.446 27.943 1.00 95.62 109 LYS A N 1
ATOM 914 C CA . LYS A 1 109 ? -3.219 -6.651 29.397 1.00 95.62 109 LYS A CA 1
ATOM 915 C C . LYS A 1 109 ? -2.004 -6.060 30.114 1.00 95.62 109 LYS A C 1
ATOM 917 O O . LYS A 1 109 ? -2.194 -5.339 31.086 1.00 95.62 109 LYS A O 1
ATOM 922 N N . ARG A 1 110 ? -0.784 -6.312 29.620 1.00 94.44 110 ARG A N 1
ATOM 923 C CA . ARG A 1 110 ? 0.450 -5.731 30.181 1.00 94.44 110 ARG A CA 1
ATOM 924 C C . ARG A 1 110 ? 0.429 -4.204 30.147 1.00 94.44 110 ARG A C 1
ATOM 926 O O . ARG A 1 110 ? 0.729 -3.582 31.158 1.00 94.44 110 ARG A O 1
ATOM 933 N N . ASP A 1 111 ? -0.003 -3.614 29.034 1.00 93.94 111 ASP A N 1
ATOM 934 C CA . ASP A 1 111 ? -0.118 -2.156 28.899 1.00 93.94 111 ASP A CA 1
ATOM 935 C C . ASP A 1 111 ? -1.112 -1.548 29.905 1.00 93.94 111 ASP A C 1
ATOM 937 O O . ASP A 1 111 ? -0.934 -0.411 30.338 1.00 93.94 111 ASP A O 1
ATOM 941 N N . LEU A 1 112 ? -2.175 -2.280 30.260 1.00 95.31 112 LEU A N 1
ATOM 942 C CA . LEU A 1 112 ? -3.224 -1.819 31.177 1.00 95.31 112 LEU A CA 1
ATOM 943 C C . LEU A 1 112 ? -2.917 -2.079 32.653 1.00 95.31 112 LEU A C 1
ATOM 945 O O . LEU A 1 112 ? -3.443 -1.362 33.498 1.00 95.31 112 LEU A O 1
ATOM 949 N N . ALA A 1 113 ? -2.061 -3.052 32.962 1.00 93.56 113 ALA A N 1
ATOM 950 C CA . ALA A 1 113 ? -1.723 -3.431 34.335 1.00 93.56 113 ALA A CA 1
ATOM 951 C C . ALA A 1 113 ? -1.066 -2.297 35.144 1.00 93.56 113 ALA A C 1
ATOM 953 O O . ALA A 1 113 ? -1.099 -2.315 36.366 1.00 93.56 113 ALA A O 1
ATOM 954 N N . GLN A 1 114 ? -0.494 -1.291 34.475 1.00 94.50 114 GLN A N 1
ATOM 955 C CA . GLN A 1 114 ? 0.047 -0.098 35.139 1.00 94.50 114 GLN A CA 1
ATOM 956 C C . GLN A 1 114 ? -1.034 0.899 35.603 1.00 94.50 114 GLN A C 1
ATOM 958 O O . GLN A 1 114 ? -0.724 1.826 36.344 1.00 94.50 114 GLN A O 1
ATOM 963 N N . TYR A 1 115 ? -2.276 0.756 35.127 1.00 95.00 115 TYR A N 1
ATOM 964 C CA . TYR A 1 115 ? -3.371 1.700 35.380 1.00 95.00 115 TYR A CA 1
ATOM 965 C C . TYR A 1 115 ? -4.514 1.105 36.205 1.00 95.00 115 TYR A C 1
ATOM 967 O O . TYR A 1 115 ? -5.273 1.864 36.797 1.00 95.00 115 TYR A O 1
ATOM 975 N N . PHE A 1 116 ? -4.652 -0.221 36.221 1.00 95.69 116 PHE A N 1
ATOM 976 C CA . PHE A 1 116 ? -5.776 -0.922 36.842 1.00 95.69 116 PHE A CA 1
ATOM 977 C C . PHE A 1 116 ? -5.285 -2.141 37.612 1.00 95.69 116 PHE A C 1
ATOM 979 O O . PHE A 1 116 ? -4.331 -2.800 37.192 1.00 95.69 116 PHE A O 1
ATOM 986 N N . SER A 1 117 ? -5.964 -2.470 38.709 1.00 94.25 117 SER A N 1
ATOM 987 C CA . SER A 1 117 ? -5.612 -3.627 39.541 1.00 94.25 117 SER A CA 1
ATOM 988 C C . SER A 1 117 ? -6.087 -4.942 38.925 1.00 94.25 117 SER A C 1
ATOM 990 O O . SER A 1 117 ? -5.410 -5.964 39.027 1.00 94.25 117 SER A O 1
ATOM 992 N N . SER A 1 118 ? -7.236 -4.922 38.252 1.00 95.12 118 SER A N 1
ATOM 993 C CA . SER A 1 118 ? -7.829 -6.086 37.601 1.00 95.12 118 SER A CA 1
ATOM 994 C C . SER A 1 118 ? -8.195 -5.772 36.152 1.00 95.12 118 SER A C 1
ATOM 996 O O . SER A 1 118 ? -8.766 -4.728 35.853 1.00 95.12 118 SER A O 1
ATOM 998 N N . VAL A 1 119 ? -7.854 -6.672 35.221 1.00 96.94 119 VAL A N 1
ATOM 999 C CA . VAL A 1 119 ? -8.143 -6.490 33.789 1.00 96.94 119 VAL A CA 1
ATOM 1000 C C . VAL A 1 119 ? -8.584 -7.805 33.148 1.00 96.94 119 VAL A C 1
ATOM 1002 O O . VAL A 1 119 ? -7.810 -8.757 33.015 1.00 96.94 119 VAL A O 1
ATOM 1005 N N . SER A 1 120 ? -9.819 -7.828 32.651 1.00 96.31 120 SER A N 1
ATOM 1006 C CA . SER A 1 120 ? -10.364 -8.894 31.811 1.00 96.31 120 SER A CA 1
ATOM 1007 C C . SER A 1 120 ? -10.670 -8.367 30.413 1.00 96.31 120 SER A C 1
ATOM 1009 O O . SER A 1 120 ? -11.225 -7.284 30.248 1.00 96.31 120 SER A O 1
ATOM 1011 N N . ILE A 1 121 ? -10.287 -9.125 29.385 1.00 97.50 121 ILE A N 1
ATOM 1012 C CA . ILE A 1 121 ? -10.430 -8.723 27.982 1.00 97.50 121 ILE A CA 1
ATOM 1013 C C . ILE A 1 121 ? -11.204 -9.801 27.239 1.00 97.50 121 ILE A C 1
ATOM 1015 O O . ILE A 1 121 ? -10.830 -10.973 27.281 1.00 97.50 121 ILE A O 1
ATOM 1019 N N . LYS A 1 122 ? -12.241 -9.386 26.512 1.00 96.62 122 LYS A N 1
ATOM 1020 C CA . LYS A 1 122 ? -13.063 -10.244 25.663 1.00 96.62 122 LYS A CA 1
ATOM 1021 C C . LYS A 1 122 ? -13.045 -9.738 24.224 1.00 96.62 122 LYS A C 1
ATOM 1023 O O . LYS A 1 122 ? -13.284 -8.560 23.960 1.00 96.62 122 LYS A O 1
ATOM 1028 N N . GLY A 1 123 ? -12.803 -10.642 23.277 1.00 96.50 123 GLY A N 1
ATOM 1029 C CA . GLY A 1 123 ? -12.960 -10.354 21.852 1.00 96.50 123 GLY A CA 1
ATOM 1030 C C . GLY A 1 123 ? -14.432 -10.183 21.484 1.00 96.50 123 GLY A C 1
ATOM 1031 O O . GLY A 1 123 ? -15.230 -11.092 21.698 1.00 96.50 123 GLY A O 1
ATOM 1032 N N . LEU A 1 124 ? -14.800 -9.026 20.930 1.00 96.81 124 LEU A N 1
ATOM 1033 C CA . LEU A 1 124 ? -16.153 -8.770 20.420 1.00 96.81 124 LEU A CA 1
ATOM 1034 C C . LEU A 1 124 ? -16.261 -8.954 18.902 1.00 96.81 124 LEU A C 1
ATOM 1036 O O . LEU A 1 124 ? -17.359 -9.177 18.386 1.00 96.81 124 LEU A O 1
ATOM 1040 N N . GLY A 1 125 ? -15.141 -8.845 18.188 1.00 95.44 125 GLY A N 1
ATOM 1041 C CA . GLY A 1 125 ? -15.079 -9.128 16.762 1.00 95.44 125 GLY A CA 1
ATOM 1042 C C . GLY A 1 125 ? -13.679 -8.990 16.178 1.00 95.44 125 GLY A C 1
ATOM 1043 O O . GLY A 1 125 ? -12.807 -8.323 16.741 1.00 95.44 125 GLY A O 1
ATOM 1044 N N . PHE A 1 126 ? -13.500 -9.638 15.031 1.00 95.69 126 PHE A N 1
ATOM 1045 C CA . PHE A 1 126 ? -12.267 -9.679 14.260 1.00 95.69 126 PHE A CA 1
ATOM 1046 C C . PHE A 1 126 ? -12.625 -9.654 12.772 1.00 95.69 126 PHE A C 1
ATOM 1048 O O . PHE A 1 126 ? -13.456 -10.441 12.322 1.00 95.69 126 PHE A O 1
ATOM 1055 N N . TRP A 1 127 ? -12.034 -8.731 12.017 1.00 95.88 127 TRP A N 1
ATOM 1056 C CA . TRP A 1 127 ? -12.312 -8.529 10.597 1.00 95.88 127 TRP A CA 1
ATOM 1057 C C . TRP A 1 127 ? -10.996 -8.531 9.812 1.00 95.88 127 TRP A C 1
ATOM 1059 O O . TRP A 1 127 ? -10.284 -7.519 9.816 1.00 95.88 127 TRP A O 1
ATOM 1069 N N . PRO A 1 128 ? -10.666 -9.645 9.138 1.00 93.62 128 PRO A N 1
ATOM 1070 C CA . PRO A 1 128 ? -9.491 -9.737 8.282 1.00 93.62 128 PRO A CA 1
ATOM 1071 C C . PRO A 1 128 ? -9.480 -8.682 7.175 1.00 93.62 128 PRO A C 1
ATOM 1073 O O . PRO A 1 128 ? -10.531 -8.316 6.643 1.00 93.62 128 PRO A O 1
ATOM 1076 N N . HIS A 1 129 ? -8.285 -8.196 6.836 1.00 92.75 129 HIS A N 1
ATOM 1077 C CA . HIS A 1 129 ? -8.046 -7.256 5.733 1.00 92.75 129 HIS A CA 1
ATOM 1078 C C . HIS A 1 129 ? -8.843 -5.938 5.839 1.00 92.75 129 HIS A C 1
ATOM 1080 O O . HIS A 1 129 ? -9.237 -5.334 4.838 1.00 92.75 129 HIS A O 1
ATOM 1086 N N . ARG A 1 130 ? -9.107 -5.485 7.074 1.00 93.94 130 ARG A N 1
ATOM 1087 C CA . ARG A 1 130 ? -9.831 -4.239 7.400 1.00 93.94 130 ARG A CA 1
ATOM 1088 C C . ARG A 1 130 ? -8.952 -3.201 8.103 1.00 93.94 130 ARG A C 1
ATOM 1090 O O . ARG A 1 130 ? -9.452 -2.364 8.858 1.00 93.94 130 ARG A O 1
ATOM 1097 N N . GLY A 1 131 ? -7.644 -3.206 7.833 1.00 92.62 131 GLY A N 1
ATOM 1098 C CA . GLY A 1 131 ? -6.692 -2.257 8.419 1.00 92.62 131 GLY A CA 1
ATOM 1099 C C . GLY A 1 131 ? -7.012 -0.776 8.156 1.00 92.62 131 GLY A C 1
ATOM 1100 O O . GLY A 1 131 ? -6.637 0.098 8.933 1.00 92.62 131 GLY A O 1
ATOM 1101 N N . ASN A 1 132 ? -7.760 -0.484 7.092 1.00 92.31 132 ASN A N 1
ATOM 1102 C CA . ASN A 1 132 ? -8.220 0.850 6.706 1.00 92.31 132 ASN A CA 1
ATOM 1103 C C . ASN A 1 132 ? -9.258 1.463 7.666 1.00 92.31 132 ASN A C 1
ATOM 1105 O O . ASN A 1 132 ? -9.439 2.681 7.673 1.00 92.31 132 ASN A O 1
ATOM 1109 N N . VAL A 1 133 ? -9.958 0.642 8.454 1.00 95.06 133 VAL A N 1
ATOM 1110 C CA . VAL A 1 133 ? -11.140 1.075 9.213 1.00 95.06 133 VAL A CA 1
ATOM 1111 C C . VAL A 1 133 ? -10.780 1.808 10.507 1.00 95.06 133 VAL A C 1
ATOM 1113 O O . VAL A 1 133 ? -11.514 2.709 10.908 1.00 95.06 133 VAL A O 1
ATOM 1116 N N . GLU A 1 134 ? -9.659 1.476 11.158 1.00 94.81 134 GLU A N 1
ATOM 1117 C CA . GLU A 1 134 ? -9.316 1.993 12.497 1.00 94.81 134 GLU A CA 1
ATOM 1118 C C . GLU A 1 134 ? -9.343 3.525 12.564 1.00 94.81 134 GLU A C 1
ATOM 1120 O O . GLU A 1 134 ? -9.945 4.103 13.471 1.00 94.81 134 GLU A O 1
ATOM 1125 N N . TYR A 1 135 ? -8.712 4.195 11.597 1.00 92.25 135 TYR A N 1
ATOM 1126 C CA . TYR A 1 135 ? -8.634 5.654 11.590 1.00 92.25 135 TYR A CA 1
ATOM 1127 C C . TYR A 1 135 ? -10.019 6.294 11.437 1.00 92.25 135 TYR A C 1
ATOM 1129 O O . TYR A 1 135 ? -10.368 7.213 12.181 1.00 92.25 135 TYR A O 1
ATOM 1137 N N . TYR A 1 136 ? -10.833 5.769 10.517 1.00 94.38 136 TYR A N 1
ATOM 1138 C CA . TYR A 1 136 ? -12.187 6.263 10.292 1.00 94.38 136 TYR A CA 1
ATOM 1139 C C . TYR A 1 136 ? -13.096 6.005 11.501 1.00 94.38 136 TYR A C 1
ATOM 1141 O O . TYR A 1 136 ? -13.830 6.899 11.920 1.00 94.38 136 TYR A O 1
ATOM 1149 N N . PHE A 1 137 ? -12.980 4.830 12.127 1.00 95.38 137 PHE A N 1
ATOM 1150 C CA . PHE A 1 137 ? -13.690 4.497 13.362 1.00 95.38 137 PHE A CA 1
ATOM 1151 C C . PHE A 1 137 ? -13.375 5.503 14.471 1.00 95.38 137 PHE A C 1
ATOM 1153 O O . PHE A 1 137 ? -14.288 6.050 15.088 1.00 95.38 137 PHE A O 1
ATOM 1160 N N . LYS A 1 138 ? -12.086 5.793 14.705 1.00 93.69 138 LYS A N 1
ATOM 1161 C CA . LYS A 1 138 ? -11.660 6.770 15.718 1.00 93.69 138 LYS A CA 1
ATOM 1162 C C . LYS A 1 138 ? -12.252 8.153 15.469 1.00 93.69 138 LYS A C 1
ATOM 1164 O O . LYS A 1 138 ? -12.567 8.851 16.428 1.00 93.69 138 LYS A O 1
ATOM 1169 N N . HIS A 1 139 ? -12.374 8.550 14.205 1.00 92.56 139 HIS A N 1
ATOM 1170 C CA . HIS A 1 139 ? -12.969 9.826 13.838 1.00 92.56 139 HIS A CA 1
ATOM 1171 C C . HIS A 1 139 ? -14.485 9.833 14.091 1.00 92.56 139 HIS A C 1
ATOM 1173 O O . HIS A 1 139 ? -14.980 10.690 14.818 1.00 92.56 139 HIS A O 1
ATOM 1179 N N . ARG A 1 140 ? -15.206 8.831 13.571 1.00 93.62 140 ARG A N 1
ATOM 1180 C CA . ARG A 1 140 ? -16.664 8.674 13.718 1.00 93.62 140 ARG A CA 1
ATOM 1181 C C . ARG A 1 140 ? -17.112 8.595 15.178 1.00 93.62 140 ARG A C 1
ATOM 1183 O O . ARG A 1 140 ? -18.107 9.201 15.559 1.00 93.62 140 ARG A O 1
ATOM 1190 N N . TYR A 1 141 ? -16.359 7.878 16.005 1.00 94.56 141 TYR A N 1
ATOM 1191 C CA . TYR A 1 141 ? -16.664 7.671 17.421 1.00 94.56 141 TYR A CA 1
ATOM 1192 C C . TYR A 1 141 ? -15.814 8.547 18.352 1.00 94.56 141 TYR A C 1
ATOM 1194 O O . TYR A 1 141 ? -15.681 8.239 19.535 1.00 94.56 141 TYR A O 1
ATOM 1202 N N . ARG A 1 142 ? -15.256 9.660 17.852 1.00 94.31 142 ARG A N 1
ATOM 1203 C CA . ARG A 1 142 ? -14.341 10.533 18.610 1.00 94.31 142 ARG A CA 1
ATOM 1204 C C . ARG A 1 142 ? -14.920 11.007 19.942 1.00 94.31 142 ARG A C 1
ATOM 1206 O O . ARG A 1 142 ? -14.180 11.066 20.916 1.00 94.31 142 ARG A O 1
ATOM 1213 N N . LYS A 1 143 ? -16.222 11.308 19.995 1.00 94.44 143 LYS A N 1
ATOM 1214 C CA . LYS A 1 143 ? -16.906 11.769 21.217 1.00 94.44 143 LYS A CA 1
ATOM 1215 C C . LYS A 1 143 ? -16.903 10.746 22.361 1.00 94.44 143 LYS A C 1
ATOM 1217 O O . LYS A 1 143 ? -17.055 11.129 23.508 1.00 94.44 143 LYS A O 1
ATOM 1222 N N . TYR A 1 144 ? -16.718 9.467 22.039 1.00 96.25 144 TYR A N 1
ATOM 1223 C CA . TYR A 1 144 ? -16.645 8.372 23.006 1.00 96.25 144 TYR A CA 1
ATOM 1224 C C . TYR A 1 144 ? -15.205 8.006 23.373 1.00 96.25 144 TYR A C 1
ATOM 1226 O O . TYR A 1 144 ? -14.998 7.091 24.168 1.00 96.25 144 TYR A O 1
ATOM 1234 N N . ASN A 1 145 ? -14.207 8.652 22.756 1.00 95.56 145 ASN A N 1
ATOM 1235 C CA . ASN A 1 145 ? -12.806 8.366 23.031 1.00 95.56 145 ASN A CA 1
ATOM 1236 C C . ASN A 1 145 ? -12.491 8.734 24.482 1.00 95.56 145 ASN A C 1
ATOM 1238 O O . ASN A 1 145 ? -12.738 9.854 24.922 1.00 95.56 145 ASN A O 1
ATOM 1242 N N . HIS A 1 146 ? -11.926 7.774 25.196 1.00 95.38 146 HIS A N 1
ATOM 1243 C CA . HIS A 1 146 ? -11.497 7.909 26.566 1.00 95.38 146 HIS A CA 1
ATOM 1244 C C . HIS A 1 146 ? -10.005 7.595 26.646 1.00 95.38 146 HIS A C 1
ATOM 1246 O O . HIS A 1 146 ? -9.548 6.541 26.199 1.00 95.38 146 HIS A O 1
ATOM 1252 N N . ARG A 1 147 ? -9.229 8.523 27.204 1.00 93.88 147 ARG A N 1
ATOM 1253 C CA . ARG A 1 147 ? -7.778 8.386 27.312 1.00 93.88 147 ARG A CA 1
ATOM 1254 C C . ARG A 1 147 ? -7.415 7.771 28.660 1.00 93.88 147 ARG A C 1
ATOM 1256 O O . ARG A 1 147 ? -7.866 8.256 29.687 1.00 93.88 147 ARG A O 1
ATOM 1263 N N . ILE A 1 148 ? -6.565 6.749 28.641 1.00 93.19 148 ILE A N 1
ATOM 1264 C CA . ILE A 1 148 ? -6.039 6.081 29.839 1.00 93.19 148 ILE A CA 1
ATOM 1265 C C . ILE A 1 148 ? -4.531 6.345 29.865 1.00 93.19 148 ILE A C 1
ATOM 1267 O O . ILE A 1 148 ? -3.773 5.709 29.135 1.00 93.19 148 ILE A O 1
ATOM 1271 N N . GLY A 1 149 ? -4.097 7.366 30.607 1.00 90.62 149 GLY A N 1
ATOM 1272 C CA . GLY A 1 149 ? -2.704 7.826 30.589 1.00 90.62 149 GLY A CA 1
ATOM 1273 C C . GLY A 1 149 ? -2.223 8.210 29.179 1.00 90.62 149 GLY A C 1
ATOM 1274 O O . GLY A 1 149 ? -2.739 9.140 28.550 1.00 90.62 149 GLY A O 1
ATOM 1275 N N . SER A 1 150 ? -1.230 7.493 28.645 1.00 90.75 150 SER A N 1
ATOM 1276 C CA . SER A 1 150 ? -0.732 7.692 27.270 1.00 90.75 150 SER A CA 1
ATOM 1277 C C . SER A 1 150 ? -1.586 6.986 26.200 1.00 90.75 150 SER A C 1
ATOM 1279 O O . SER A 1 150 ? -1.469 7.279 25.006 1.00 90.75 150 SER A O 1
ATOM 1281 N N . LEU A 1 151 ? -2.494 6.097 26.608 1.00 91.56 151 LEU A N 1
ATOM 1282 C CA . LEU A 1 151 ? -3.265 5.234 25.725 1.00 91.56 151 LEU A CA 1
ATOM 1283 C C . LEU A 1 151 ? -4.532 5.937 25.198 1.00 91.56 151 LEU A C 1
ATOM 1285 O O . LEU A 1 151 ? -5.437 6.274 25.955 1.00 91.56 151 LEU A O 1
ATOM 1289 N N . SER A 1 152 ? -4.632 6.127 23.875 1.00 85.88 152 SER A N 1
ATOM 1290 C CA . SER A 1 152 ? -5.660 6.977 23.222 1.00 85.88 152 SER A CA 1
ATOM 1291 C C . SER A 1 152 ? -6.669 6.239 22.325 1.00 85.88 152 SER A C 1
ATOM 1293 O O . SER A 1 152 ? -7.391 6.855 21.534 1.00 85.88 152 SER A O 1
ATOM 1295 N N . LYS A 1 153 ? -6.683 4.904 22.381 1.00 90.50 153 LYS A N 1
ATOM 1296 C CA . LYS A 1 153 ? -7.527 4.036 21.533 1.00 90.50 153 LYS A CA 1
ATOM 1297 C C . LYS A 1 153 ? -8.613 3.305 22.332 1.00 90.50 153 LYS A C 1
ATOM 1299 O O . LYS A 1 153 ? -8.989 2.194 21.962 1.00 90.50 153 LYS A O 1
ATOM 1304 N N . TYR A 1 154 ? -9.058 3.899 23.434 1.00 96.25 154 TYR A N 1
ATOM 1305 C CA . TYR A 1 154 ? -10.056 3.334 24.338 1.00 96.25 154 TYR A CA 1
ATOM 1306 C C . TYR A 1 154 ? -11.327 4.175 24.271 1.00 96.25 154 TYR A C 1
ATOM 1308 O O . TYR A 1 154 ? -11.275 5.356 23.935 1.00 96.25 154 TYR A O 1
ATOM 1316 N N . PHE A 1 155 ? -12.475 3.550 24.508 1.00 97.69 155 PHE A N 1
ATOM 1317 C CA . PHE A 1 155 ? -13.779 4.174 24.325 1.00 97.69 155 PHE A CA 1
ATOM 1318 C C . PHE A 1 155 ? -14.750 3.756 25.425 1.00 97.69 155 PHE A C 1
ATOM 1320 O O . PHE A 1 155 ? -14.788 2.580 25.795 1.00 97.69 155 PHE A O 1
ATOM 1327 N N . LYS A 1 156 ? -15.573 4.702 25.884 1.00 97.31 156 LYS A N 1
ATOM 1328 C CA . LYS A 1 156 ? -16.750 4.435 26.720 1.00 97.31 156 LYS A CA 1
ATOM 1329 C C . LYS A 1 156 ? -17.997 4.719 25.892 1.00 97.31 156 LYS A C 1
ATOM 1331 O O . LYS A 1 156 ? -18.177 5.834 25.414 1.00 97.31 156 LYS A O 1
ATOM 1336 N N . PHE A 1 157 ? -18.817 3.698 25.669 1.00 96.50 157 PHE A N 1
ATOM 1337 C CA . PHE A 1 157 ? -20.018 3.798 24.843 1.00 96.50 157 PHE A CA 1
ATOM 1338 C C . PHE A 1 157 ? -21.261 3.613 25.702 1.00 96.50 157 PHE A C 1
ATOM 1340 O O . PHE A 1 157 ? -21.395 2.576 26.343 1.00 96.50 157 PHE A O 1
ATOM 1347 N N . ASP A 1 158 ? -22.211 4.540 25.603 1.00 93.38 158 ASP A N 1
ATOM 1348 C CA . ASP A 1 158 ? -23.516 4.398 26.268 1.00 93.38 158 ASP A CA 1
ATOM 1349 C C . ASP A 1 158 ? -24.322 3.235 25.668 1.00 93.38 158 ASP A C 1
ATOM 1351 O O . ASP A 1 158 ? -25.057 2.528 26.350 1.00 93.38 158 ASP A O 1
ATOM 1355 N N . ASN A 1 159 ? -24.175 3.014 24.355 1.00 93.50 159 ASN A N 1
ATOM 1356 C CA . ASN A 1 159 ? -24.866 1.955 23.627 1.00 93.50 159 ASN A CA 1
ATOM 1357 C C . ASN A 1 159 ? -23.912 1.200 22.698 1.00 93.50 159 ASN A C 1
ATOM 1359 O O . ASN A 1 159 ? -23.780 1.511 21.513 1.00 93.50 159 ASN A O 1
ATOM 1363 N N . ILE A 1 160 ? -23.298 0.141 23.222 1.00 95.62 160 ILE A N 1
ATOM 1364 C CA . ILE A 1 160 ? -22.392 -0.729 22.463 1.00 95.62 160 ILE A CA 1
ATOM 1365 C C . ILE A 1 160 ? -23.076 -1.455 21.290 1.00 95.62 160 ILE A C 1
ATOM 1367 O O . ILE A 1 160 ? -22.437 -1.772 20.284 1.00 95.62 160 ILE A O 1
ATOM 1371 N N . LYS A 1 161 ? -24.393 -1.701 21.369 1.00 96.06 161 LYS A N 1
ATOM 1372 C CA . LYS A 1 161 ? -2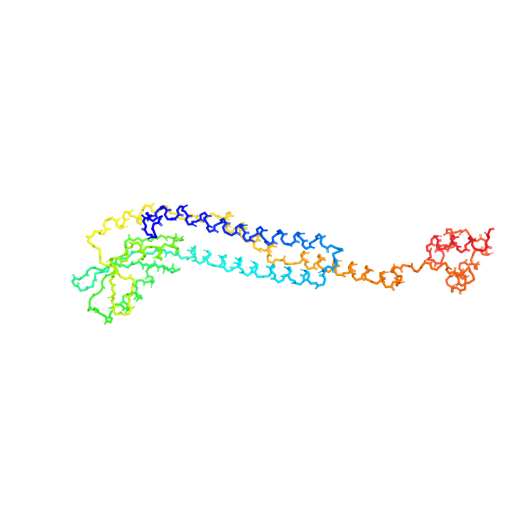5.128 -2.454 20.338 1.00 96.06 161 LYS A CA 1
ATOM 1373 C C . LYS A 1 161 ? -25.151 -1.710 19.002 1.00 96.06 161 LYS A C 1
ATOM 1375 O O . LYS A 1 161 ? -25.110 -2.357 17.956 1.00 96.06 161 LYS A O 1
ATOM 1380 N N . SER A 1 162 ? -25.204 -0.375 19.016 1.00 94.38 162 SER A N 1
ATOM 1381 C CA . SER A 1 162 ? -25.176 0.436 17.789 1.00 94.38 162 SER A CA 1
ATOM 1382 C C . SER A 1 162 ? -23.816 0.339 17.085 1.00 94.38 162 SER A C 1
ATOM 1384 O O . SER A 1 162 ? -23.766 0.108 15.877 1.00 94.38 162 SER A O 1
ATOM 1386 N N . VAL A 1 163 ? -22.727 0.394 17.855 1.00 96.12 163 VAL A N 1
ATOM 1387 C CA . VAL A 1 163 ? -21.345 0.265 17.373 1.00 96.12 163 VAL A CA 1
ATOM 1388 C C . VAL A 1 163 ? -21.099 -1.126 16.790 1.00 96.12 163 VAL A C 1
ATOM 1390 O O . VAL A 1 163 ? -20.602 -1.259 15.672 1.00 96.12 163 VAL A O 1
ATOM 1393 N N . LEU A 1 164 ? -21.512 -2.180 17.505 1.00 96.94 164 LEU A N 1
ATOM 1394 C CA . LEU A 1 164 ? -21.399 -3.557 17.018 1.00 96.94 164 LEU A CA 1
ATOM 1395 C C . LEU A 1 164 ? -22.219 -3.787 15.751 1.00 96.94 164 LEU A C 1
ATOM 1397 O O . LEU A 1 164 ? -21.769 -4.500 14.858 1.00 96.94 164 LEU A O 1
ATOM 1401 N N . ARG A 1 165 ? -23.406 -3.181 15.644 1.00 96.31 165 ARG A N 1
ATOM 1402 C CA . ARG A 1 165 ? -24.218 -3.242 14.424 1.00 96.31 165 ARG A CA 1
ATOM 1403 C C . ARG A 1 165 ? -23.493 -2.598 13.242 1.00 96.31 165 ARG A C 1
ATOM 1405 O O . ARG A 1 165 ? -23.519 -3.168 12.156 1.00 96.31 165 ARG A O 1
ATOM 1412 N N . ASP A 1 166 ? -22.853 -1.449 13.441 1.00 95.06 166 ASP A N 1
ATOM 1413 C CA . ASP A 1 166 ? -22.084 -0.755 12.398 1.00 95.06 166 ASP A CA 1
ATOM 1414 C C . ASP A 1 166 ? -20.891 -1.607 11.925 1.00 95.06 166 ASP A C 1
ATOM 1416 O O . ASP A 1 166 ? -20.726 -1.851 10.730 1.00 95.06 166 ASP A O 1
ATOM 1420 N N . LEU A 1 167 ? -20.127 -2.166 12.871 1.00 96.38 167 LEU A N 1
ATOM 1421 C CA . LEU A 1 167 ? -18.999 -3.059 12.584 1.00 96.38 167 LEU A CA 1
ATOM 1422 C C . LEU A 1 167 ? -19.432 -4.350 11.867 1.00 96.38 167 LEU A C 1
ATOM 1424 O O . LEU A 1 167 ? -18.830 -4.746 10.871 1.00 96.38 167 LEU A O 1
ATOM 1428 N N . ARG A 1 168 ? -20.498 -5.010 12.334 1.00 95.69 168 ARG A N 1
ATOM 1429 C CA . ARG A 1 168 ? -20.983 -6.283 11.763 1.00 95.69 168 ARG A CA 1
ATOM 1430 C C . ARG A 1 168 ? -21.610 -6.136 10.378 1.00 95.69 168 ARG A C 1
ATOM 1432 O O . ARG A 1 168 ? -21.674 -7.114 9.646 1.00 95.69 168 ARG A O 1
ATOM 1439 N N . ARG A 1 169 ? -22.067 -4.937 10.006 1.00 95.50 169 ARG A N 1
ATOM 1440 C CA . ARG A 1 169 ? -22.594 -4.650 8.660 1.00 95.50 169 ARG A CA 1
ATOM 1441 C C . ARG A 1 169 ? -21.501 -4.507 7.604 1.00 95.50 169 ARG A C 1
ATOM 1443 O O . ARG A 1 169 ? -21.812 -4.485 6.415 1.00 95.50 169 ARG A O 1
ATOM 1450 N N . MET A 1 170 ? -20.233 -4.395 8.002 1.00 94.25 170 MET A N 1
ATOM 1451 C CA . MET A 1 170 ? -19.133 -4.430 7.046 1.00 94.25 170 MET A CA 1
ATOM 1452 C C . MET A 1 170 ? -19.107 -5.791 6.353 1.00 94.25 170 MET A C 1
ATOM 1454 O O . MET A 1 170 ? -19.026 -6.829 7.007 1.00 94.25 170 MET A O 1
ATOM 1458 N N . LYS A 1 171 ? -19.133 -5.785 5.019 1.00 89.94 171 LYS A N 1
ATOM 1459 C CA . LYS A 1 171 ? -18.941 -7.013 4.245 1.00 89.94 171 LYS A CA 1
ATOM 1460 C C . LYS A 1 171 ? -17.542 -7.581 4.533 1.00 89.94 171 LYS A C 1
ATOM 1462 O O . LYS A 1 171 ? -16.601 -6.786 4.643 1.00 89.94 171 LYS A O 1
ATOM 1467 N N . PRO A 1 172 ? -17.364 -8.906 4.631 1.00 88.75 172 PRO A N 1
ATOM 1468 C CA . PRO A 1 172 ? -16.033 -9.508 4.645 1.00 88.75 172 PRO A CA 1
ATOM 1469 C C . PRO A 1 172 ? -15.218 -9.049 3.430 1.00 88.75 172 PRO A C 1
ATOM 1471 O O . PRO A 1 172 ? -15.772 -8.889 2.340 1.00 88.75 172 PRO A O 1
ATOM 1474 N N . LYS A 1 173 ? -13.920 -8.787 3.612 1.00 88.19 173 LYS A N 1
ATOM 1475 C CA . LYS A 1 173 ? -13.005 -8.580 2.484 1.00 88.19 173 LYS A CA 1
ATOM 1476 C C . LYS A 1 173 ? -12.488 -9.948 2.074 1.00 88.19 173 LYS A C 1
ATOM 1478 O O . LYS A 1 173 ? -11.816 -10.602 2.861 1.00 88.19 173 LYS A O 1
ATOM 1483 N N . VAL A 1 174 ? -12.822 -10.363 0.861 1.00 82.19 174 VAL A N 1
ATOM 1484 C CA . VAL A 1 174 ? -12.233 -11.545 0.235 1.00 82.19 174 VAL A CA 1
ATOM 1485 C C . VAL A 1 174 ? -11.072 -11.053 -0.616 1.00 82.19 174 VAL A C 1
ATOM 1487 O O . VAL A 1 174 ? -11.262 -10.160 -1.445 1.00 82.19 174 VAL A O 1
ATOM 1490 N N . LEU A 1 175 ? -9.877 -11.581 -0.367 1.00 78.88 175 LEU A N 1
ATOM 1491 C CA . LEU A 1 175 ? -8.753 -11.411 -1.279 1.00 78.88 175 LEU A CA 1
ATOM 1492 C C . LEU A 1 175 ? -9.005 -12.358 -2.447 1.00 78.88 175 LEU A C 1
ATOM 1494 O O . LEU A 1 175 ? -9.112 -13.563 -2.247 1.00 78.88 175 LEU A O 1
ATOM 1498 N N . CYS A 1 176 ? -9.206 -11.822 -3.646 1.00 65.44 176 CYS A N 1
ATOM 1499 C CA . CYS A 1 176 ? -9.272 -12.671 -4.825 1.00 65.44 176 CYS A CA 1
ATOM 1500 C C . CYS A 1 176 ? -7.845 -12.905 -5.324 1.00 65.44 176 CYS A C 1
ATOM 1502 O O . CYS A 1 176 ? -7.112 -11.935 -5.518 1.00 65.44 176 CYS A O 1
ATOM 1504 N N . ASP A 1 177 ? -7.483 -14.158 -5.600 1.00 56.16 177 ASP A N 1
ATOM 1505 C CA . ASP A 1 177 ? -6.176 -14.533 -6.167 1.00 56.16 177 ASP A CA 1
ATOM 1506 C C . ASP A 1 177 ? -5.842 -13.726 -7.435 1.00 56.16 177 ASP A C 1
ATOM 1508 O O . ASP A 1 177 ? -4.691 -13.381 -7.697 1.00 56.16 177 ASP A O 1
ATOM 1512 N N . LEU A 1 178 ? -6.866 -13.328 -8.199 1.00 52.28 178 LEU A N 1
ATOM 1513 C CA . LEU A 1 178 ? -6.720 -12.466 -9.372 1.00 52.28 178 LEU A CA 1
ATOM 1514 C C . LEU A 1 178 ? -6.222 -11.056 -9.040 1.00 52.28 178 LEU A C 1
ATOM 1516 O O . LEU A 1 178 ? -5.557 -10.456 -9.877 1.00 52.28 178 LEU A O 1
ATOM 1520 N N . GLU A 1 179 ? -6.538 -10.491 -7.875 1.00 59.12 179 GLU A N 1
ATOM 1521 C CA . GLU A 1 179 ? -6.033 -9.170 -7.490 1.00 59.12 179 GLU A CA 1
ATOM 1522 C C . GLU A 1 179 ? -4.539 -9.255 -7.166 1.00 59.12 179 GLU A C 1
ATOM 1524 O O . GLU A 1 179 ? -3.755 -8.508 -7.748 1.00 59.12 179 GLU A O 1
ATOM 1529 N N . GLU A 1 180 ? -4.121 -10.213 -6.337 1.00 59.41 180 GLU A N 1
ATOM 1530 C CA . GLU A 1 180 ? -2.709 -10.392 -5.973 1.00 59.41 180 GLU A CA 1
ATOM 1531 C C . GLU A 1 180 ? -1.831 -10.773 -7.172 1.00 59.41 180 GLU A C 1
ATOM 1533 O O . GLU A 1 180 ? -0.779 -10.161 -7.379 1.00 59.41 180 GLU A O 1
ATOM 1538 N N . ILE A 1 181 ? -2.289 -11.704 -8.017 1.00 56.62 181 ILE A N 1
ATOM 1539 C CA . ILE A 1 181 ? -1.561 -12.118 -9.224 1.00 56.62 181 ILE A CA 1
ATOM 1540 C C . ILE A 1 181 ? -1.483 -10.967 -10.234 1.00 56.62 181 ILE A C 1
ATOM 1542 O O . ILE A 1 181 ? -0.411 -10.704 -10.786 1.00 56.62 181 ILE A O 1
ATOM 1546 N N . ARG A 1 182 ? -2.583 -10.231 -10.468 1.00 62.38 182 ARG A N 1
ATOM 1547 C CA . ARG A 1 182 ? -2.565 -9.085 -11.397 1.00 62.38 182 ARG A CA 1
ATOM 1548 C C . ARG A 1 182 ? -1.664 -7.966 -10.894 1.00 62.38 182 ARG A C 1
ATOM 1550 O O . ARG A 1 182 ? -0.957 -7.378 -11.709 1.00 62.38 182 ARG A O 1
ATOM 1557 N N . PHE A 1 183 ? -1.650 -7.684 -9.589 1.00 67.00 183 PHE A N 1
ATOM 1558 C CA . PHE A 1 183 ? -0.713 -6.709 -9.034 1.00 67.00 183 PHE A CA 1
ATOM 1559 C C . PHE A 1 183 ? 0.732 -7.168 -9.214 1.00 67.00 183 PHE A C 1
ATOM 1561 O O . PHE A 1 183 ? 1.540 -6.359 -9.647 1.00 67.00 183 PHE A O 1
ATOM 1568 N N . ALA A 1 184 ? 1.056 -8.441 -8.973 1.00 66.75 184 ALA A N 1
ATOM 1569 C CA . ALA A 1 184 ? 2.424 -8.945 -9.095 1.00 66.75 184 ALA A CA 1
ATOM 1570 C C . ALA A 1 184 ? 2.966 -8.899 -10.537 1.00 66.75 184 ALA A C 1
ATOM 1572 O O . ALA A 1 184 ? 4.085 -8.435 -10.767 1.00 66.75 184 ALA A O 1
ATOM 1573 N N . VAL A 1 185 ? 2.174 -9.336 -11.527 1.00 68.62 185 VAL A N 1
ATOM 1574 C CA . VAL A 1 185 ? 2.578 -9.283 -12.946 1.00 68.62 185 VAL A CA 1
ATOM 1575 C C . VAL A 1 185 ? 2.753 -7.835 -13.397 1.00 68.62 185 VAL A C 1
ATOM 1577 O O . VAL A 1 185 ? 3.768 -7.485 -13.999 1.00 68.62 185 VAL A O 1
ATOM 1580 N N . ARG A 1 186 ? 1.793 -6.969 -13.060 1.00 72.88 186 ARG A N 1
ATOM 1581 C CA . ARG A 1 186 ? 1.797 -5.584 -13.528 1.00 72.88 186 ARG A CA 1
ATOM 1582 C C . ARG A 1 186 ? 2.818 -4.709 -12.809 1.00 72.88 186 ARG A C 1
ATOM 1584 O O . ARG A 1 186 ? 3.434 -3.850 -13.429 1.00 72.88 186 ARG A O 1
ATOM 1591 N N . GLU A 1 187 ? 3.054 -4.959 -11.523 1.00 76.81 187 GLU A N 1
ATOM 1592 C CA . GLU A 1 187 ? 4.164 -4.379 -10.766 1.00 76.81 187 GLU A CA 1
ATOM 1593 C C . GLU A 1 187 ? 5.487 -4.708 -11.452 1.00 76.81 187 GLU A C 1
ATOM 1595 O O . GLU A 1 187 ? 6.263 -3.799 -11.724 1.00 76.81 187 GLU A O 1
ATOM 1600 N N . LYS A 1 188 ? 5.714 -5.970 -11.833 1.00 78.94 188 LYS A N 1
ATOM 1601 C CA . LYS A 1 188 ? 6.932 -6.348 -12.554 1.00 78.94 188 LYS A CA 1
ATOM 1602 C C . LYS A 1 188 ? 7.093 -5.576 -13.868 1.00 78.94 188 LYS A C 1
ATOM 1604 O O . LYS A 1 188 ? 8.189 -5.113 -14.144 1.00 78.94 188 LYS A O 1
ATOM 1609 N N . GLU A 1 189 ? 6.031 -5.387 -14.647 1.00 77.31 189 GLU A N 1
ATOM 1610 C CA . GLU A 1 189 ? 6.079 -4.612 -15.901 1.00 77.31 189 GLU A CA 1
ATOM 1611 C C . GLU A 1 189 ? 6.324 -3.110 -15.689 1.00 77.31 189 GLU A C 1
ATOM 1613 O O . GLU A 1 189 ? 7.029 -2.466 -16.467 1.00 77.31 189 GLU A O 1
ATOM 1618 N N . ILE A 1 190 ? 5.744 -2.528 -14.639 1.00 76.81 190 ILE A N 1
ATOM 1619 C CA . ILE A 1 190 ? 5.935 -1.111 -14.310 1.00 76.81 190 ILE A CA 1
ATOM 1620 C C . ILE A 1 190 ? 7.358 -0.868 -13.803 1.00 76.81 190 ILE A C 1
ATOM 1622 O O . ILE A 1 190 ? 7.981 0.120 -14.205 1.00 76.81 190 ILE A O 1
ATOM 1626 N N . LEU A 1 191 ? 7.861 -1.775 -12.958 1.00 75.69 191 LEU A N 1
ATOM 1627 C CA . LEU A 1 191 ? 9.177 -1.691 -12.329 1.00 75.69 191 LEU A CA 1
ATOM 1628 C C . LEU A 1 191 ? 10.321 -2.109 -13.262 1.00 75.69 191 LEU A C 1
ATOM 1630 O O . LEU A 1 191 ? 11.427 -1.586 -13.123 1.00 75.69 191 LEU A O 1
ATOM 1634 N N . ASP A 1 192 ? 10.087 -3.017 -14.214 1.00 75.06 192 ASP A N 1
ATOM 1635 C CA . ASP A 1 192 ? 11.098 -3.396 -15.199 1.00 75.06 192 ASP A CA 1
ATOM 1636 C C . ASP A 1 192 ? 11.242 -2.289 -16.259 1.00 75.06 192 ASP A C 1
ATOM 1638 O O . ASP A 1 192 ? 10.425 -2.120 -17.167 1.00 75.06 192 ASP A O 1
ATOM 1642 N N . ASN A 1 193 ? 12.306 -1.497 -16.129 1.00 66.81 193 ASN A N 1
ATOM 1643 C CA . ASN A 1 193 ? 12.625 -0.405 -17.049 1.00 66.81 193 ASN A CA 1
ATOM 1644 C C . ASN A 1 193 ? 13.436 -0.852 -18.272 1.00 66.81 193 ASN A C 1
ATOM 1646 O O . ASN A 1 193 ? 13.709 -0.020 -19.134 1.00 66.81 193 ASN A O 1
ATOM 1650 N N . LYS A 1 194 ? 13.757 -2.146 -18.425 1.00 64.75 194 LYS A N 1
ATOM 1651 C CA . LYS A 1 194 ? 14.512 -2.649 -19.589 1.00 64.75 194 LYS A CA 1
ATOM 1652 C C . LYS A 1 194 ? 13.957 -2.210 -20.952 1.00 64.75 194 LYS A C 1
ATOM 1654 O O . LYS A 1 194 ? 14.770 -1.903 -21.828 1.00 64.75 194 LYS A O 1
ATOM 1659 N N . PRO A 1 195 ? 12.628 -2.174 -21.189 1.00 66.75 195 PRO A N 1
ATOM 1660 C CA . PRO A 1 195 ? 12.094 -1.669 -22.450 1.00 66.75 195 PRO A CA 1
ATOM 1661 C C . PRO A 1 195 ? 12.389 -0.176 -22.632 1.00 66.75 195 PRO A C 1
ATOM 1663 O O . PRO A 1 195 ? 12.813 0.235 -23.708 1.00 66.75 195 PRO A O 1
ATOM 1666 N N . LEU A 1 196 ? 12.241 0.618 -21.565 1.00 69.31 196 LEU A N 1
ATOM 1667 C CA . LEU A 1 196 ? 12.495 2.057 -21.584 1.00 69.31 196 LEU A CA 1
ATOM 1668 C C . LEU A 1 196 ? 13.982 2.364 -21.795 1.00 69.31 196 LEU A C 1
ATOM 1670 O O . LEU A 1 196 ? 14.305 3.221 -22.606 1.00 69.31 196 LEU A O 1
ATOM 1674 N N . ASP A 1 197 ? 14.891 1.637 -21.145 1.00 75.25 197 ASP A N 1
ATOM 1675 C CA . ASP A 1 197 ? 16.337 1.835 -21.304 1.00 75.25 197 ASP A CA 1
ATOM 1676 C C . ASP A 1 197 ? 16.800 1.550 -22.738 1.00 75.25 197 ASP A C 1
ATOM 1678 O O . ASP A 1 197 ? 17.597 2.302 -23.301 1.00 75.25 197 ASP A O 1
ATOM 1682 N N . LYS A 1 198 ? 16.259 0.498 -23.368 1.00 77.31 198 LYS A N 1
ATOM 1683 C CA . LYS A 1 198 ? 16.524 0.195 -24.783 1.00 77.31 198 LYS A CA 1
ATOM 1684 C C . LYS A 1 198 ? 15.996 1.287 -25.710 1.00 77.31 198 LYS A C 1
ATOM 1686 O O . LYS A 1 198 ? 16.694 1.681 -26.643 1.00 77.31 198 LYS A O 1
ATOM 1691 N N . VAL A 1 199 ? 14.782 1.774 -25.450 1.00 76.44 199 VAL A N 1
ATOM 1692 C CA . VAL A 1 199 ? 14.178 2.880 -26.205 1.00 76.44 199 VAL A CA 1
ATOM 1693 C C . VAL A 1 199 ? 15.032 4.139 -26.064 1.00 76.44 199 VAL A C 1
ATOM 1695 O O . VAL A 1 199 ? 15.417 4.726 -27.070 1.00 76.44 199 VAL A O 1
ATOM 1698 N N . LEU A 1 200 ? 15.412 4.506 -24.840 1.00 77.25 200 LEU A N 1
ATOM 1699 C CA . LEU A 1 200 ? 16.273 5.652 -24.565 1.00 77.25 200 LEU A CA 1
ATOM 1700 C C . LEU A 1 200 ? 17.616 5.534 -25.282 1.00 77.25 200 LEU A C 1
ATOM 1702 O O . LEU A 1 200 ? 18.024 6.476 -25.954 1.00 77.25 200 LEU A O 1
ATOM 1706 N N . LEU A 1 201 ? 18.278 4.377 -25.202 1.00 81.38 201 LEU A N 1
ATOM 1707 C CA . LEU A 1 201 ? 19.536 4.137 -25.906 1.00 81.38 201 LEU A CA 1
ATOM 1708 C C . LEU A 1 201 ? 19.382 4.352 -27.417 1.00 81.38 201 LEU A C 1
ATOM 1710 O O . LEU A 1 201 ? 20.181 5.065 -28.023 1.00 81.38 201 LEU A O 1
ATOM 1714 N N . SER A 1 202 ? 18.334 3.785 -28.019 1.00 81.12 202 SER A N 1
ATOM 1715 C CA . SER A 1 202 ? 18.042 3.975 -29.443 1.00 81.12 202 SER A CA 1
ATOM 1716 C C . SER A 1 202 ? 17.816 5.447 -29.795 1.00 81.12 202 SER A C 1
ATOM 1718 O O . SER A 1 202 ? 18.273 5.903 -30.844 1.00 81.12 202 SER A O 1
ATOM 1720 N N . LEU A 1 203 ? 17.118 6.194 -28.937 1.00 80.19 203 LEU A N 1
ATOM 1721 C CA . LEU A 1 203 ? 16.854 7.616 -29.133 1.00 80.19 203 LEU A CA 1
ATOM 1722 C C . LEU A 1 203 ? 18.139 8.449 -29.034 1.00 80.19 203 LEU A C 1
ATOM 1724 O O . LEU A 1 203 ? 18.384 9.277 -29.907 1.00 80.19 203 LEU A O 1
ATOM 1728 N N . TYR A 1 204 ? 18.990 8.193 -28.034 1.00 81.62 204 TYR A N 1
ATOM 1729 C CA . TYR A 1 204 ? 20.289 8.861 -27.892 1.00 81.62 204 TYR A CA 1
ATOM 1730 C C . TYR A 1 204 ? 21.201 8.598 -29.095 1.00 81.62 204 TYR A C 1
ATOM 1732 O O . TYR A 1 204 ? 21.817 9.533 -29.606 1.00 81.62 204 TYR A O 1
ATOM 1740 N N . ILE A 1 205 ? 21.255 7.352 -29.585 1.00 83.88 205 ILE A N 1
ATOM 1741 C CA . ILE A 1 205 ? 22.023 6.993 -30.788 1.00 83.88 205 ILE A CA 1
ATOM 1742 C C . ILE A 1 205 ? 21.513 7.783 -31.997 1.00 83.88 205 ILE A C 1
ATOM 1744 O O . ILE A 1 205 ? 22.306 8.410 -32.700 1.00 83.88 205 ILE A O 1
ATOM 1748 N N . LYS A 1 206 ? 20.193 7.793 -32.225 1.00 83.44 206 LYS A N 1
ATOM 1749 C CA . LYS A 1 206 ? 19.586 8.500 -33.359 1.00 83.44 206 LYS A CA 1
ATOM 1750 C C . LYS A 1 206 ? 19.833 10.010 -33.284 1.00 83.44 206 LYS A C 1
ATOM 1752 O O . LYS A 1 206 ? 20.273 10.593 -34.271 1.00 83.44 206 LYS A O 1
ATOM 1757 N N . HIS A 1 207 ? 19.635 10.614 -32.113 1.00 82.38 207 HIS A N 1
ATOM 1758 C CA . HIS A 1 207 ? 19.898 12.035 -31.890 1.00 82.38 207 HIS A CA 1
ATOM 1759 C C . HIS A 1 207 ? 21.373 12.387 -32.136 1.00 82.38 207 HIS A C 1
ATOM 1761 O O . HIS A 1 207 ? 21.673 13.363 -32.821 1.00 82.38 207 HIS A O 1
ATOM 1767 N N . GLY A 1 208 ? 22.306 11.557 -31.652 1.00 82.69 208 GLY A N 1
ATOM 1768 C CA . GLY A 1 208 ? 23.736 11.720 -31.915 1.00 82.69 208 GLY A CA 1
ATOM 1769 C C . GLY A 1 208 ? 24.063 11.677 -33.409 1.00 82.69 208 GLY A C 1
ATOM 1770 O O . GLY A 1 208 ? 24.747 12.564 -33.912 1.00 82.69 208 GLY A O 1
ATOM 1771 N N . MET A 1 209 ? 23.513 10.702 -34.141 1.00 85.06 209 MET A N 1
ATOM 1772 C CA . MET A 1 209 ? 23.686 10.595 -35.595 1.00 85.06 209 MET A CA 1
ATOM 1773 C C . MET A 1 209 ? 23.136 11.819 -36.344 1.00 85.06 209 MET A C 1
ATOM 1775 O O . MET A 1 209 ? 23.783 12.316 -37.265 1.00 85.06 209 MET A O 1
ATOM 1779 N N . GLU A 1 210 ? 21.961 12.321 -35.962 1.00 84.19 210 GLU A N 1
ATOM 1780 C CA . GLU A 1 210 ? 21.359 13.520 -36.561 1.00 84.19 210 GLU A CA 1
ATOM 1781 C C . GLU A 1 210 ? 22.195 14.774 -36.286 1.00 84.19 210 GLU A C 1
ATOM 1783 O O . GLU A 1 210 ? 22.455 15.555 -37.203 1.00 84.19 210 GLU A O 1
ATOM 1788 N N . LYS A 1 211 ? 22.698 14.922 -35.056 1.00 84.25 211 LYS A N 1
ATOM 1789 C CA . LYS A 1 211 ? 23.589 16.014 -34.654 1.00 84.25 211 LYS A CA 1
ATOM 1790 C C . LYS A 1 211 ? 24.898 15.980 -35.447 1.00 84.25 211 LYS A C 1
ATOM 1792 O O . LYS A 1 211 ? 25.269 16.984 -36.051 1.00 84.25 211 LYS A O 1
ATOM 1797 N N . THR A 1 212 ? 25.547 14.819 -35.556 1.00 84.31 212 THR A N 1
ATOM 1798 C CA . THR A 1 212 ? 26.747 14.625 -36.392 1.00 84.31 212 THR A CA 1
ATOM 1799 C C . THR A 1 212 ? 26.483 14.995 -37.854 1.00 84.31 212 THR A C 1
ATOM 1801 O O . THR A 1 212 ? 27.270 15.729 -38.449 1.00 84.31 212 THR A O 1
ATOM 1804 N N . LYS A 1 213 ? 25.339 14.573 -38.409 1.00 84.81 213 LYS A N 1
ATOM 1805 C CA . LYS A 1 213 ? 24.924 14.927 -39.774 1.00 84.81 213 LYS A CA 1
ATOM 1806 C C . LYS A 1 213 ? 24.704 16.437 -39.944 1.00 84.81 213 LYS A C 1
ATOM 1808 O O . LYS A 1 213 ? 25.072 16.982 -40.980 1.00 84.81 213 LYS A O 1
ATOM 1813 N N . SER A 1 214 ? 24.130 17.113 -38.944 1.00 82.31 214 SER A N 1
ATOM 1814 C CA . SER A 1 214 ? 23.894 18.567 -38.970 1.00 82.31 214 SER A CA 1
ATOM 1815 C C . SER A 1 214 ? 25.187 19.388 -38.970 1.00 82.31 214 SER A C 1
ATOM 1817 O O . SER A 1 214 ? 25.249 20.429 -39.613 1.00 82.31 214 SER A O 1
ATOM 1819 N N . PHE A 1 215 ? 26.249 18.875 -38.342 1.00 84.88 215 PHE A N 1
ATOM 1820 C CA . PHE A 1 215 ? 27.591 19.466 -38.384 1.00 84.88 215 PHE A CA 1
ATOM 1821 C C . PHE A 1 215 ? 28.357 19.166 -39.686 1.00 84.88 215 PHE A C 1
ATOM 1823 O O . PHE A 1 215 ? 29.546 19.455 -39.782 1.00 84.88 215 PHE A O 1
ATOM 1830 N N . GLY A 1 216 ? 27.705 18.568 -40.689 1.00 80.62 216 GLY A N 1
ATOM 1831 C CA . GLY A 1 216 ? 28.314 18.263 -41.985 1.00 80.62 216 GLY A CA 1
ATOM 1832 C C . GLY A 1 216 ? 29.204 17.018 -41.995 1.00 80.62 216 GLY A C 1
ATOM 1833 O O . GLY A 1 216 ? 29.756 16.676 -43.040 1.00 80.62 216 GLY A O 1
ATOM 1834 N N . PHE A 1 217 ? 29.321 16.297 -40.876 1.00 80.25 217 PHE A N 1
ATOM 1835 C CA . PHE A 1 217 ? 30.038 15.027 -40.850 1.00 80.25 217 PHE A CA 1
ATOM 1836 C C . PHE A 1 217 ? 29.208 13.927 -41.514 1.00 80.25 217 PHE A C 1
ATOM 1838 O O . PHE A 1 217 ? 28.008 13.765 -41.272 1.00 80.25 217 PHE A O 1
ATOM 1845 N N . HIS A 1 218 ? 29.868 13.127 -42.348 1.00 77.12 218 HIS A N 1
ATOM 1846 C CA . HIS A 1 218 ? 29.237 11.988 -42.995 1.00 77.12 218 HIS A CA 1
ATOM 1847 C C . HIS A 1 218 ? 28.980 10.863 -41.986 1.00 77.12 218 HIS A C 1
ATOM 1849 O O . HIS A 1 218 ? 29.905 10.340 -41.367 1.00 77.12 218 HIS A O 1
ATOM 1855 N N . VAL A 1 219 ? 27.719 10.450 -41.858 1.00 76.25 219 VAL A N 1
ATOM 1856 C CA . VAL A 1 219 ? 27.318 9.302 -41.038 1.00 76.25 219 VAL A CA 1
ATOM 1857 C C . VAL A 1 219 ? 27.069 8.103 -41.951 1.00 76.25 219 VAL A C 1
ATOM 1859 O O . VAL A 1 219 ? 26.200 8.141 -42.823 1.00 76.25 219 VAL A O 1
ATOM 1862 N N . GLY A 1 220 ? 27.821 7.022 -41.740 1.00 74.50 220 GLY A N 1
ATOM 1863 C CA . GLY A 1 220 ? 27.729 5.784 -42.519 1.00 74.50 220 GLY A CA 1
ATOM 1864 C C . GLY A 1 220 ? 28.881 5.607 -43.512 1.00 74.50 220 GLY A C 1
ATOM 1865 O O . GLY A 1 220 ? 29.970 6.141 -43.331 1.00 74.50 220 GLY A O 1
ATOM 1866 N N . ARG A 1 221 ? 28.667 4.826 -44.576 1.00 75.50 221 ARG A N 1
ATOM 1867 C CA . ARG A 1 221 ? 29.716 4.506 -45.562 1.00 75.50 221 ARG A CA 1
ATOM 1868 C C . ARG A 1 221 ? 30.097 5.747 -46.382 1.00 75.50 221 ARG A C 1
ATOM 1870 O O . ARG A 1 221 ? 29.173 6.288 -46.988 1.00 75.50 221 ARG A O 1
ATOM 1877 N N . PRO A 1 222 ? 31.375 6.174 -46.434 1.00 72.19 222 PRO A N 1
ATOM 1878 C CA . PRO A 1 222 ? 31.787 7.393 -47.131 1.00 72.19 222 PRO A CA 1
ATOM 1879 C C . PRO A 1 222 ? 31.230 7.455 -48.556 1.00 72.19 222 PRO A C 1
ATOM 1881 O O . PRO A 1 222 ? 31.231 6.450 -49.271 1.00 72.19 222 PRO A O 1
ATOM 1884 N N . LYS A 1 223 ? 30.708 8.631 -48.928 1.00 61.62 223 LYS A N 1
ATOM 1885 C CA . LYS A 1 223 ? 30.141 8.899 -50.260 1.00 61.62 223 LYS A CA 1
ATOM 1886 C C . LYS A 1 223 ? 31.198 9.074 -51.341 1.00 61.62 223 LYS A C 1
ATOM 1888 O O . LYS A 1 223 ? 30.848 9.002 -52.513 1.00 61.62 223 LYS A O 1
ATOM 1893 N N . GLU A 1 224 ? 32.449 9.312 -50.963 1.00 65.75 224 GLU A N 1
ATOM 1894 C CA . GLU A 1 224 ? 33.530 9.411 -51.930 1.00 65.75 224 GLU A CA 1
ATOM 1895 C C . GLU A 1 224 ? 33.660 8.081 -52.667 1.00 65.75 224 GLU A C 1
ATOM 1897 O O . GLU A 1 224 ? 33.959 7.031 -52.088 1.00 65.75 224 GLU A O 1
ATOM 1902 N N . THR A 1 225 ? 33.372 8.133 -53.965 1.00 62.44 225 THR A N 1
ATOM 1903 C CA . THR A 1 225 ? 33.745 7.089 -54.903 1.00 62.44 225 THR A CA 1
ATOM 1904 C C . THR A 1 225 ? 35.262 7.037 -54.871 1.00 62.44 225 THR A C 1
ATOM 1906 O O . THR A 1 225 ? 35.930 7.901 -55.433 1.00 62.44 225 THR A O 1
ATOM 1909 N N . GLU A 1 226 ? 35.813 6.072 -54.138 1.00 76.19 226 GLU A N 1
ATOM 1910 C CA . GLU A 1 226 ? 37.242 5.791 -54.197 1.00 76.19 226 GLU A CA 1
ATOM 1911 C C . GLU A 1 226 ? 37.665 5.686 -55.666 1.00 76.19 226 GLU A C 1
ATOM 1913 O O . GLU A 1 226 ? 36.976 5.037 -56.461 1.00 76.19 226 GLU A O 1
ATOM 1918 N N . SER A 1 227 ? 38.756 6.363 -56.041 1.00 80.69 227 SER A N 1
ATOM 1919 C CA . SER A 1 227 ? 39.220 6.339 -57.427 1.00 80.69 227 SER A CA 1
ATOM 1920 C C . SER A 1 227 ? 39.450 4.894 -57.864 1.00 80.69 227 SER A C 1
ATOM 1922 O O . SER A 1 227 ? 39.835 4.041 -57.059 1.00 80.69 227 SER A O 1
ATOM 1924 N N . HIS A 1 228 ? 39.207 4.596 -59.140 1.00 82.56 228 HIS A N 1
ATOM 1925 C CA . HIS A 1 228 ? 39.408 3.251 -59.681 1.00 82.56 228 HIS A CA 1
ATOM 1926 C C . HIS A 1 228 ? 40.823 2.727 -59.392 1.00 82.56 228 HIS A C 1
ATOM 1928 O O . HIS A 1 228 ? 40.988 1.567 -59.017 1.00 82.56 228 HIS A O 1
ATOM 1934 N N . GLU A 1 229 ? 41.826 3.601 -59.466 1.00 82.56 229 GLU A N 1
ATOM 1935 C CA . GLU A 1 229 ? 43.218 3.296 -59.134 1.00 82.56 229 GLU A CA 1
ATOM 1936 C C . GLU A 1 229 ? 43.394 2.928 -57.658 1.00 82.56 229 GLU A C 1
ATOM 1938 O O . GLU A 1 229 ? 43.943 1.872 -57.343 1.00 82.56 229 GLU A O 1
ATOM 1943 N N . HIS A 1 230 ? 42.859 3.739 -56.742 1.00 83.06 230 HIS A N 1
ATOM 1944 C CA . HIS A 1 230 ? 42.943 3.478 -55.307 1.00 83.06 230 HIS A CA 1
ATOM 1945 C C . HIS A 1 230 ? 42.151 2.223 -54.902 1.00 83.06 230 HIS A C 1
ATOM 1947 O O . HIS A 1 230 ? 42.576 1.444 -54.046 1.00 83.06 230 HIS A O 1
ATOM 1953 N N . PHE A 1 231 ? 41.013 1.973 -55.554 1.00 85.25 231 PHE A N 1
ATOM 1954 C CA . PHE A 1 231 ? 40.245 0.749 -55.372 1.00 85.25 231 PHE A CA 1
ATOM 1955 C C . PHE A 1 231 ? 41.045 -0.478 -55.811 1.00 85.25 231 PHE A C 1
ATOM 1957 O O . PHE A 1 231 ? 41.119 -1.455 -55.064 1.00 85.25 231 PHE A O 1
ATOM 1964 N N . LEU A 1 232 ? 41.662 -0.444 -56.994 1.00 86.31 232 LEU A N 1
ATOM 1965 C CA . LEU A 1 232 ? 42.458 -1.553 -57.519 1.00 86.31 232 LEU A CA 1
ATOM 1966 C C . LEU A 1 232 ? 43.773 -1.761 -56.757 1.00 86.31 232 LEU A C 1
ATOM 1968 O O . LEU A 1 232 ? 44.233 -2.898 -56.677 1.00 86.31 232 LEU A O 1
ATOM 1972 N N . ALA A 1 233 ? 44.339 -0.715 -56.150 1.00 88.38 233 ALA A N 1
ATOM 1973 C CA . ALA A 1 233 ? 45.567 -0.788 -55.358 1.00 88.38 233 ALA A CA 1
ATOM 1974 C C . ALA A 1 233 ? 45.427 -1.613 -54.064 1.00 88.38 233 ALA A C 1
ATOM 1976 O O . ALA A 1 233 ? 46.426 -2.041 -53.489 1.00 88.38 233 ALA A O 1
ATOM 1977 N N . LYS A 1 234 ? 44.201 -1.885 -53.596 1.00 88.94 234 LYS A N 1
ATOM 1978 C CA . LYS A 1 234 ? 43.985 -2.705 -52.396 1.00 88.94 234 LYS A CA 1
ATOM 1979 C C . LYS A 1 234 ? 44.504 -4.136 -52.620 1.00 88.94 234 LYS A C 1
ATOM 1981 O O . LYS A 1 234 ? 44.088 -4.764 -53.596 1.00 88.94 234 LYS A O 1
ATOM 1986 N N . PRO A 1 235 ? 45.268 -4.734 -51.681 1.00 89.31 235 PRO A N 1
ATOM 1987 C CA . PRO A 1 235 ? 45.853 -6.072 -51.856 1.00 89.31 235 PRO A CA 1
ATOM 1988 C C . PRO A 1 235 ? 44.830 -7.157 -52.233 1.00 89.31 235 PRO A C 1
ATOM 1990 O O . PRO A 1 235 ? 45.072 -8.004 -53.092 1.00 89.31 235 PRO A O 1
ATOM 1993 N N . LYS A 1 236 ? 43.625 -7.087 -51.645 1.00 89.31 236 LYS A N 1
ATOM 1994 C CA . LYS A 1 236 ? 42.513 -8.000 -51.964 1.00 89.31 236 LYS A CA 1
ATOM 1995 C C . LYS A 1 236 ? 42.015 -7.847 -53.406 1.00 89.31 236 LYS A C 1
ATOM 1997 O O . LYS A 1 236 ? 41.669 -8.842 -54.034 1.00 89.31 236 LYS A O 1
ATOM 2002 N N . ASN A 1 237 ? 41.993 -6.629 -53.940 1.00 92.12 237 ASN A N 1
ATOM 2003 C CA . ASN A 1 237 ? 41.524 -6.351 -55.296 1.00 92.12 237 ASN A CA 1
ATOM 2004 C C . ASN A 1 237 ? 42.593 -6.681 -56.349 1.00 92.12 237 ASN A C 1
ATOM 2006 O O . ASN A 1 237 ? 42.244 -7.183 -57.415 1.00 92.12 237 ASN A O 1
ATOM 2010 N N . GLN A 1 238 ? 43.881 -6.534 -56.023 1.00 92.06 238 GLN A N 1
ATOM 2011 C CA . GLN A 1 238 ? 44.992 -7.006 -56.860 1.00 92.06 238 GLN A CA 1
ATOM 2012 C C . GLN A 1 238 ? 44.993 -8.535 -57.017 1.00 92.06 238 GLN A C 1
ATOM 2014 O O . GLN A 1 238 ? 45.188 -9.054 -58.120 1.00 92.06 238 GLN A O 1
ATOM 2019 N N . ALA A 1 239 ? 44.710 -9.271 -55.936 1.00 91.44 239 ALA A N 1
ATOM 2020 C CA . ALA A 1 239 ? 44.553 -10.724 -55.991 1.00 91.44 239 ALA A CA 1
ATOM 2021 C C . ALA A 1 239 ? 43.388 -11.129 -56.913 1.00 91.44 239 ALA A C 1
ATOM 2023 O O . ALA A 1 239 ? 43.543 -12.012 -57.759 1.00 91.44 239 ALA A O 1
ATOM 2024 N N . ILE A 1 240 ? 42.248 -10.432 -56.815 1.00 92.75 240 ILE A N 1
ATOM 2025 C CA . ILE A 1 240 ? 41.099 -10.632 -57.714 1.00 92.75 240 ILE A CA 1
ATOM 2026 C C . ILE A 1 240 ? 41.488 -10.338 -59.168 1.00 92.75 240 ILE A C 1
ATOM 2028 O O . ILE A 1 240 ? 41.212 -11.162 -60.038 1.00 92.75 240 ILE A O 1
ATOM 2032 N N . ALA A 1 241 ? 42.161 -9.215 -59.433 1.00 91.12 241 ALA A N 1
ATOM 2033 C CA . ALA A 1 241 ? 42.614 -8.833 -60.770 1.00 91.12 241 ALA A CA 1
ATOM 2034 C C . ALA A 1 241 ? 43.545 -9.890 -61.384 1.00 91.12 241 ALA A C 1
ATOM 2036 O O . ALA A 1 241 ? 43.396 -10.251 -62.548 1.00 91.12 241 ALA A O 1
ATOM 2037 N N . THR A 1 242 ? 44.461 -10.445 -60.588 1.00 92.38 242 THR A N 1
ATOM 2038 C CA . THR A 1 242 ? 45.398 -11.490 -61.026 1.00 92.38 242 THR A CA 1
ATOM 2039 C C . THR A 1 242 ? 44.673 -12.778 -61.411 1.00 92.38 242 THR A C 1
ATOM 2041 O O . THR A 1 242 ? 45.001 -13.398 -62.420 1.00 92.38 242 THR A O 1
ATOM 2044 N N . VAL A 1 243 ? 43.668 -13.187 -60.633 1.00 92.31 243 VAL A N 1
ATOM 2045 C CA . VAL A 1 243 ? 42.885 -14.399 -60.922 1.00 92.31 243 VAL A CA 1
ATOM 2046 C C . VAL A 1 243 ? 41.955 -14.188 -62.121 1.00 92.31 243 VAL A C 1
ATOM 2048 O O . VAL A 1 243 ? 41.837 -15.081 -62.958 1.00 92.31 243 VAL A O 1
ATOM 2051 N N . LEU A 1 244 ? 41.355 -13.002 -62.267 1.00 91.88 244 LEU A N 1
ATOM 2052 C CA . LEU A 1 244 ? 40.555 -12.654 -63.447 1.00 91.88 244 LEU A CA 1
ATOM 2053 C C . LEU A 1 244 ? 41.403 -12.633 -64.728 1.00 91.88 244 LEU A C 1
ATOM 2055 O O . LEU A 1 244 ? 40.987 -13.220 -65.722 1.00 91.88 244 LEU A O 1
ATOM 2059 N N . LYS A 1 245 ? 42.621 -12.070 -64.688 1.00 89.94 245 LYS A N 1
ATOM 2060 C CA . LYS A 1 245 ? 43.572 -12.085 -65.821 1.00 89.94 245 LYS A CA 1
ATOM 2061 C C . LYS A 1 245 ? 43.981 -13.498 -66.252 1.00 89.94 245 LYS A C 1
ATOM 2063 O O . LYS A 1 245 ? 44.307 -13.708 -67.412 1.00 89.94 245 LYS A O 1
ATOM 2068 N N . LYS A 1 246 ? 43.922 -14.481 -65.347 1.00 90.12 246 LYS A N 1
ATOM 2069 C CA . LYS A 1 246 ? 44.135 -15.906 -65.661 1.00 90.12 246 LYS A CA 1
ATOM 2070 C C . LYS A 1 246 ? 42.919 -16.576 -66.335 1.00 90.12 246 LYS A C 1
ATOM 2072 O O . LYS A 1 246 ? 42.925 -17.792 -66.498 1.00 90.12 246 LYS A O 1
ATOM 2077 N N . GLY A 1 247 ? 41.865 -15.826 -66.679 1.00 89.69 247 GLY A N 1
ATOM 2078 C CA . GLY A 1 247 ? 40.681 -16.321 -67.398 1.00 89.69 247 GLY A CA 1
ATOM 2079 C C . GLY A 1 247 ? 39.604 -16.964 -66.516 1.00 89.69 247 GLY A C 1
ATOM 2080 O O . GLY A 1 247 ? 38.694 -17.624 -67.016 1.00 89.69 247 GLY A O 1
ATOM 2081 N N . TYR A 1 248 ? 39.680 -16.805 -65.193 1.00 91.00 248 TYR A N 1
ATOM 2082 C CA . TYR A 1 248 ? 38.706 -17.400 -64.278 1.00 91.00 248 TYR A CA 1
ATOM 2083 C C . TYR A 1 248 ? 37.376 -16.634 -64.294 1.00 91.00 248 TYR A C 1
ATOM 2085 O O . TYR A 1 248 ? 37.336 -15.403 -64.294 1.00 91.00 248 TYR A O 1
ATOM 2093 N N . SER A 1 249 ? 36.257 -17.365 -64.246 1.00 92.88 249 SER A N 1
ATOM 2094 C CA . SER A 1 249 ? 34.927 -16.753 -64.167 1.00 92.88 249 SER A CA 1
ATOM 2095 C C . SER A 1 249 ? 34.703 -16.066 -62.817 1.00 92.88 249 SER A C 1
ATOM 2097 O O . SER A 1 249 ? 35.211 -16.508 -61.788 1.00 92.88 249 SER A O 1
ATOM 2099 N N . ILE A 1 250 ? 33.862 -15.026 -62.790 1.00 93.19 250 ILE A N 1
ATOM 2100 C CA . ILE A 1 250 ? 33.549 -14.228 -61.586 1.00 93.19 250 ILE A CA 1
ATOM 2101 C C . ILE A 1 250 ? 33.209 -15.116 -60.374 1.00 93.19 250 ILE A C 1
ATOM 2103 O O . ILE A 1 250 ? 33.692 -14.879 -59.268 1.00 93.19 250 ILE A O 1
ATOM 2107 N N . ARG A 1 251 ? 32.393 -16.162 -60.577 1.00 92.44 251 ARG A N 1
ATOM 2108 C CA . ARG A 1 251 ? 31.992 -17.099 -59.512 1.00 92.44 251 ARG A CA 1
ATOM 2109 C C . ARG A 1 251 ? 33.155 -17.968 -59.029 1.00 92.44 251 ARG A C 1
ATOM 2111 O O . ARG A 1 251 ? 33.260 -18.220 -57.831 1.00 92.44 251 ARG A O 1
ATOM 2118 N N . ARG A 1 252 ? 34.030 -18.408 -59.939 1.00 92.50 252 ARG A N 1
ATOM 2119 C CA . ARG A 1 252 ? 35.206 -19.219 -59.601 1.00 92.50 252 ARG A CA 1
ATOM 2120 C C . ARG A 1 252 ? 36.240 -18.385 -58.842 1.00 92.50 252 ARG A C 1
ATOM 2122 O O . ARG A 1 252 ? 36.726 -18.841 -57.815 1.00 92.50 252 ARG A O 1
ATOM 2129 N N . THR A 1 253 ? 36.468 -17.143 -59.265 1.00 91.50 253 THR A N 1
ATOM 2130 C CA . THR A 1 253 ? 37.333 -16.173 -58.578 1.00 91.50 253 THR A CA 1
ATOM 2131 C C . THR A 1 253 ? 36.830 -15.846 -57.170 1.00 91.50 253 THR A C 1
ATOM 2133 O O . THR A 1 253 ? 37.606 -15.878 -56.218 1.00 91.50 253 THR A O 1
ATOM 2136 N N . ALA A 1 254 ? 35.525 -15.596 -57.012 1.00 93.62 254 ALA A N 1
ATOM 2137 C CA . ALA A 1 254 ? 34.902 -15.351 -55.708 1.00 93.62 254 ALA A CA 1
ATOM 2138 C C . ALA A 1 254 ? 35.080 -16.541 -54.749 1.00 93.62 254 ALA A C 1
ATOM 2140 O O . ALA A 1 254 ? 35.475 -16.354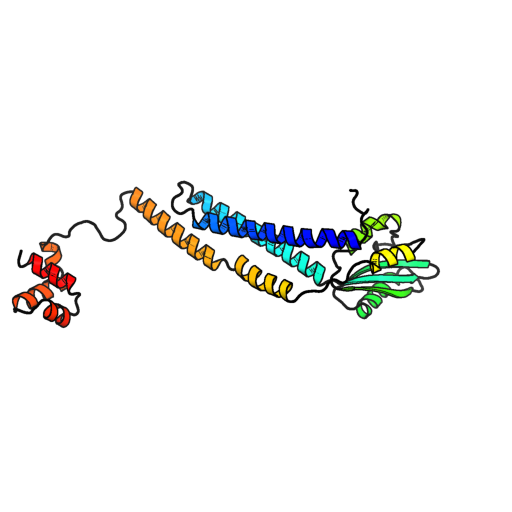 -53.599 1.00 93.62 254 ALA A O 1
ATOM 2141 N N . LYS A 1 255 ? 34.850 -17.768 -55.242 1.00 93.12 255 LYS A N 1
ATOM 2142 C CA . LYS A 1 255 ? 35.018 -19.005 -54.465 1.00 93.12 255 LYS A CA 1
ATOM 2143 C C . LYS A 1 255 ? 36.479 -19.253 -54.080 1.00 93.12 255 LYS A C 1
ATOM 2145 O O . LYS A 1 255 ? 36.745 -19.632 -52.948 1.00 93.12 255 LYS A O 1
ATOM 2150 N N . GLN A 1 256 ? 37.412 -19.028 -55.002 1.00 91.31 256 GLN A N 1
ATOM 2151 C CA . GLN A 1 256 ? 38.840 -19.279 -54.793 1.00 91.31 256 GLN A CA 1
ATOM 2152 C C . GLN A 1 256 ? 39.482 -18.302 -53.800 1.00 91.31 256 GLN A C 1
ATOM 2154 O O . GLN A 1 256 ? 40.366 -18.699 -53.050 1.00 91.31 256 GLN A O 1
ATOM 2159 N N . LEU A 1 257 ? 39.045 -17.039 -53.788 1.00 90.88 257 LEU A N 1
ATOM 2160 C CA . LEU A 1 257 ? 39.609 -15.997 -52.922 1.00 90.88 257 LEU A CA 1
ATOM 2161 C C . LEU A 1 257 ? 38.777 -15.731 -51.656 1.00 90.88 257 LEU A C 1
ATOM 2163 O O . LEU A 1 257 ? 39.151 -14.880 -50.853 1.00 90.88 257 LEU A O 1
ATOM 2167 N N . GLY A 1 258 ? 37.640 -16.414 -51.484 1.00 91.81 258 GLY A N 1
ATOM 2168 C CA . GLY A 1 258 ? 36.743 -16.205 -50.344 1.00 91.81 258 GLY A CA 1
ATOM 2169 C C . GLY A 1 258 ? 36.136 -14.797 -50.293 1.00 91.81 258 GLY A C 1
ATOM 2170 O O . GLY A 1 258 ? 35.916 -14.256 -49.211 1.00 91.81 258 GLY A O 1
ATOM 2171 N N . VAL A 1 259 ? 35.890 -14.171 -51.451 1.00 92.44 259 VAL A N 1
ATOM 2172 C CA . VAL A 1 259 ? 35.380 -12.790 -51.543 1.00 92.44 259 VAL A CA 1
ATOM 2173 C C . VAL A 1 259 ? 33.959 -12.772 -52.108 1.00 92.44 259 VAL A C 1
ATOM 2175 O O . VAL A 1 259 ? 33.600 -13.579 -52.961 1.00 92.44 259 VAL A O 1
ATOM 2178 N N . ALA A 1 260 ? 33.141 -11.810 -51.671 1.00 92.25 260 ALA A N 1
ATOM 2179 C CA . ALA A 1 260 ? 31.803 -11.593 -52.212 1.00 92.25 260 ALA A CA 1
ATOM 2180 C C . ALA A 1 260 ? 31.814 -11.372 -53.739 1.00 92.25 260 ALA A C 1
ATOM 2182 O O . ALA A 1 260 ? 32.593 -10.576 -54.270 1.00 92.25 260 ALA A O 1
ATOM 2183 N N . ILE A 1 261 ? 30.869 -12.009 -54.439 1.00 93.12 261 ILE A N 1
ATOM 2184 C CA . ILE A 1 261 ? 30.707 -11.926 -55.904 1.00 93.12 261 ILE A CA 1
ATOM 2185 C C . ILE A 1 261 ? 30.584 -10.471 -56.382 1.00 93.12 261 ILE A C 1
ATOM 2187 O O . ILE A 1 261 ? 31.135 -10.113 -57.421 1.00 93.12 261 ILE A O 1
ATOM 2191 N N . ASN A 1 262 ? 29.903 -9.615 -55.613 1.00 91.94 262 ASN A N 1
ATOM 2192 C CA . ASN A 1 262 ? 29.726 -8.202 -55.956 1.00 91.94 262 ASN A CA 1
ATOM 2193 C C . ASN A 1 262 ? 31.047 -7.419 -55.951 1.00 91.94 262 ASN A C 1
ATOM 2195 O O . ASN A 1 262 ? 31.209 -6.511 -56.759 1.00 91.94 262 ASN A O 1
ATOM 2199 N N . THR A 1 263 ? 32.009 -7.786 -55.102 1.00 89.19 263 THR A N 1
ATOM 2200 C CA . THR A 1 263 ? 33.347 -7.178 -55.110 1.00 89.19 263 THR A CA 1
ATOM 2201 C C . THR A 1 263 ? 34.114 -7.589 -56.363 1.00 89.19 263 THR A C 1
ATOM 2203 O O . THR A 1 263 ? 34.697 -6.738 -57.024 1.00 89.19 263 THR A O 1
ATOM 2206 N N . VAL A 1 264 ? 34.042 -8.868 -56.750 1.00 92.75 264 VAL A N 1
ATOM 2207 C CA . VAL A 1 264 ? 34.680 -9.369 -57.980 1.00 92.75 264 VAL A CA 1
ATOM 2208 C C . VAL A 1 264 ? 34.072 -8.724 -59.225 1.00 92.75 264 VAL A C 1
ATOM 2210 O O . VAL A 1 264 ? 34.807 -8.327 -60.121 1.00 92.75 264 VAL A O 1
ATOM 2213 N N . ARG A 1 265 ? 32.742 -8.556 -59.266 1.00 92.75 265 ARG A N 1
ATOM 2214 C CA . ARG A 1 265 ? 32.050 -7.821 -60.340 1.00 92.75 265 ARG A CA 1
ATOM 2215 C C . ARG A 1 265 ? 32.536 -6.380 -60.454 1.00 92.75 265 ARG A C 1
ATOM 2217 O O . ARG A 1 265 ? 32.810 -5.943 -61.562 1.00 92.75 265 ARG A O 1
ATOM 2224 N N . LYS A 1 266 ? 32.673 -5.670 -59.327 1.00 89.00 266 LYS A N 1
ATOM 2225 C CA . LYS A 1 266 ? 33.191 -4.293 -59.308 1.00 89.00 266 LYS A CA 1
ATOM 2226 C C . LYS A 1 266 ? 34.628 -4.211 -59.815 1.00 89.00 266 LYS A C 1
ATOM 2228 O O . LYS A 1 266 ? 34.918 -3.354 -60.630 1.00 89.00 266 LYS A O 1
ATOM 2233 N N . VAL A 1 267 ? 35.507 -5.118 -59.381 1.00 91.12 267 VAL A N 1
ATOM 2234 C CA . VAL A 1 267 ? 36.893 -5.174 -59.880 1.00 91.12 267 VAL A CA 1
ATOM 2235 C C . VAL A 1 267 ? 36.919 -5.471 -61.379 1.00 91.12 267 VAL A C 1
ATOM 2237 O O . VAL A 1 267 ? 37.626 -4.794 -62.113 1.00 91.12 267 VAL A O 1
ATOM 2240 N N . LYS A 1 268 ? 36.117 -6.434 -61.849 1.00 91.31 268 LYS A N 1
ATOM 2241 C CA . LYS A 1 268 ? 36.042 -6.773 -63.274 1.00 91.31 268 LYS A CA 1
ATOM 2242 C C . LYS A 1 268 ? 35.562 -5.590 -64.123 1.00 91.31 268 LYS A C 1
ATOM 2244 O O . LYS A 1 268 ? 36.214 -5.274 -65.103 1.00 91.31 268 LYS A O 1
ATOM 2249 N N . ALA A 1 269 ? 34.486 -4.920 -63.710 1.00 89.69 269 ALA A N 1
ATOM 2250 C CA . ALA A 1 269 ? 33.931 -3.762 -64.416 1.00 89.69 269 ALA A CA 1
ATOM 2251 C C . ALA A 1 269 ? 34.894 -2.562 -64.489 1.00 89.69 269 ALA A C 1
ATOM 2253 O O . ALA A 1 269 ? 34.741 -1.710 -65.350 1.00 89.69 269 ALA A O 1
ATOM 2254 N N . ILE A 1 270 ? 35.875 -2.480 -63.585 1.00 88.81 270 ILE A N 1
ATOM 2255 C CA . ILE A 1 270 ? 36.912 -1.440 -63.623 1.00 88.81 270 ILE A CA 1
ATOM 2256 C C . ILE A 1 270 ? 38.094 -1.856 -64.522 1.00 88.81 270 ILE A C 1
ATOM 2258 O O . ILE A 1 270 ? 38.743 -0.996 -65.106 1.00 88.81 270 ILE A O 1
ATOM 2262 N N . LEU A 1 271 ? 38.392 -3.158 -64.631 1.00 85.88 271 LEU A N 1
ATOM 2263 C CA . LEU A 1 271 ? 39.479 -3.693 -65.472 1.00 85.88 271 LEU A CA 1
ATOM 2264 C C . LEU A 1 271 ? 39.086 -3.849 -66.950 1.00 85.88 271 LEU A C 1
ATOM 2266 O O . LEU A 1 271 ? 39.957 -3.794 -67.812 1.00 85.88 271 LEU A O 1
ATOM 2270 N N . GLU A 1 272 ? 37.801 -4.077 -67.214 1.00 80.88 272 GLU A N 1
ATOM 2271 C CA . GLU A 1 272 ? 37.184 -4.218 -68.538 1.00 80.88 272 GLU A CA 1
ATOM 2272 C C . GLU A 1 272 ? 36.013 -3.210 -68.629 1.00 80.88 272 GLU A C 1
ATOM 2274 O O . GLU A 1 272 ? 34.868 -3.631 -68.434 1.00 80.88 272 GLU A O 1
ATOM 2279 N N . PRO A 1 273 ? 36.278 -1.893 -68.786 1.00 58.38 273 PRO A N 1
ATOM 2280 C CA . PRO A 1 273 ? 35.227 -0.875 -68.878 1.00 58.38 273 PRO A CA 1
ATOM 2281 C C . PRO A 1 273 ? 34.333 -1.040 -70.113 1.00 58.38 273 PRO A C 1
ATOM 2283 O O . PRO A 1 273 ? 34.841 -1.486 -71.168 1.00 58.38 273 PRO A O 1
#

InterPro domains:
  IPR018306 Bacteriophage T5, Orf172 DNA-binding [PF10544] (79-156)

Secondary structure (DSSP, 8-state):
--TT-S-HHHHHHHHHHHHHHHHHHHHHHHHHHHHHHHH-TT-TTHHHHHHHHHHHHHHHHHHHHHHHHHHHHHHHPEEEEEEEEETTEEEEEEEEESS-HHHHHHHHHHHHTTT-S-EEEEEEEEETT-TTHHHHHHHHTGGGEEEETTEEEEE--S-HHHHHHHHHTSPP----HHHHHHHHHHHHHHH--HHHHHHHHHHHHHHHHHHHHHTTPPPSS--S---HHHHHHSHHHHHHHHHHHTT--HHHHHHHHT--HHHHHHHHHHH--

Sequence (273 aa):
MVLGDLSLMLFNQIQEPRIIEKFRSIERSILDKKDFIATQSTNQFFEQAIPKAKQEIQEKITDYQLYLLQYRRILSNSLYFLEIKADEEIYHKIGVTTRDLEQRIPEIKRDLAQYFSSVSIKGLGFWPHRGNVEYYFKHRYRKYNHRIGSLSKYFKFDNIKSVLRDLRRMKPKVLCDLEEIRFAVREKEILDNKPLDKVLLSLYIKHGMEKTKSFGFHVGRPKETESHEHFLAKPKNQAIATVLKKGYSIRRTAKQLGVAINTVRKVKAILEP

Organism: Crocosphaera subtropica (strain ATCC 51142 / BH68) (NCBI:txid43989)

Foldseek 3Di:
DDQQPDQLQVVCVPVVVVLVVVLVVLLVVLVVLLVVLLPCQDDPCNVPVNVVSVVVSVVSLVVNVVSVVVLVVLQLKKWWKKWKDFPPDIKIFIDIDNDDPVVVVVVVVVVCVVQGVDIDMDTPDMAHSRSVRQVSLCVNQVVQFDDRPPRTGMGDDPDVPVVSVSVVSHDHDDDDPCVVVVCVVSNCVSPPCVVSVVSVVVSVVSVVQVVCVVVVHDDDDDPDPDPLVRLCPPPLLVQLVVVVVVVDDLVRSCVVSVHDSVSSVVSVVSVVD

Radius of gyration: 37.32 Å; chains: 1; bounding box: 71×40×108 Å

pLDDT: mean 86.55, std 10.32, range [48.88, 98.25]